Protein AF-A0A3D5DX58-F1 (afdb_monomer_lite)

pLDDT: mean 75.26, std 17.98, range [29.16, 92.38]

Secondary structure (DSSP, 8-state):
----------------------------------------------PPPP-THHHHHHHHHHHHHHHHHHHHHHHHHHHHHHH-EEE-TTSSEEEHHHHHHHHHHHHHHHHHHHHTT--TTPPPPTTGGGHHHHHHHHHHHHHHHHHHHHTT--TT-TT-HHHHHHHHHHHHHHHHHHHHHHHHHHHHHTTB-TTS-B-GGGS-HHHHHHHHHHHHHHHHHHHHHHHHHHHHHHHHHGGG-TTHHHHHHHHHHHHHHHHHHHHHHHHHHSS-HHHHHHHHHHHHHHHHHHHHHHHHHHHHHHHT-

Sequence (305 aa):
MSIEENGSQPGQARNLPTKSATATPWTATPGTAQTAGPQLAERDAVAPAPAHTGQQDLAEEARRGRWQWQHQAKIVAAEYWLKIRVPHPDGGEATVAQILQHEAEQRDQIDDETGKGSRKHHRLARWMRRIPKFVLFFDFCLLLYFFGGVTDVDWASPLSANLAFATALDAMVTVLSYGFLAFTGHRMRSHKNHAGTVHLDELDGLTKAAFGTALAVIGVLAALMFIRMHTEVVYALGPRAGVTALVIPLAVAVVSAVANYLVVAIHALDGSDQVARLDKLSRAARRPAGKAHRLREQAAQQANR

Radius of gyration: 37.76 Å; chains: 1; bounding box: 67×73×124 Å

Foldseek 3Di:
DDDDDDDDDDDDDDDDDDDDDDDDDDDDDDDDDDDDDDDDDDDDDDDPDPDPVVVVVVVVVVVVVVLVVLLVVLLVVLVVLQQDWFAAPVGDTDGLVVLVVVLVVLVVVVVVLVVVVFCLFPADDPVLVCLLVVLLVVLLVLQLVLQCVVLVPDPVDPPDPSSVVSNVVSVVLSCVLLVLLLVLLQLQSQQADSNLDRDLVPDDPVSVVSVVVNLVSLLVSLVSQLVVQLVVLCVVVPPPCPCVSRVVSNVRSVVSSVSSVSSSVNSNRGGHPSSVSSVVSCVRSVPSNVSSVVSNVVSVVSVVD

Structure (mmCIF, N/CA/C/O backbone):
data_AF-A0A3D5DX58-F1
#
_entry.id   AF-A0A3D5DX58-F1
#
loop_
_atom_site.group_PDB
_atom_site.id
_atom_site.type_symbol
_atom_site.label_atom_id
_atom_site.label_alt_id
_atom_site.label_comp_id
_atom_site.label_asym_id
_atom_site.label_entity_id
_atom_site.label_seq_id
_atom_site.pdbx_PDB_ins_code
_atom_site.Cartn_x
_atom_site.Cartn_y
_atom_site.Cartn_z
_atom_site.occupancy
_atom_site.B_iso_or_equiv
_atom_site.auth_seq_id
_atom_site.auth_comp_id
_atom_site.auth_asym_id
_atom_site.auth_atom_id
_atom_site.pdbx_PDB_model_num
ATOM 1 N N . MET A 1 1 ? -34.821 -42.391 -16.841 1.00 42.19 1 MET A N 1
ATOM 2 C CA . MET A 1 1 ? -33.855 -43.458 -16.523 1.00 42.19 1 MET A CA 1
ATOM 3 C C . MET A 1 1 ? -33.431 -43.212 -15.088 1.00 42.19 1 MET A C 1
ATOM 5 O O . MET A 1 1 ? -32.644 -42.312 -14.835 1.00 42.19 1 MET A O 1
ATOM 9 N N . SER A 1 2 ? -34.115 -43.890 -14.173 1.00 38.34 2 SER A N 1
ATOM 10 C CA . SER A 1 2 ? -33.909 -43.849 -12.724 1.00 38.34 2 SER A CA 1
ATOM 11 C C . SER A 1 2 ? -33.192 -45.131 -12.326 1.00 38.34 2 SER A C 1
ATOM 13 O O . SER A 1 2 ? -33.659 -46.172 -12.774 1.00 38.34 2 SER A O 1
ATOM 15 N N . ILE A 1 3 ? -32.126 -45.029 -11.527 1.00 38.50 3 ILE A N 1
ATOM 16 C CA . ILE A 1 3 ? -31.570 -46.022 -10.577 1.00 38.50 3 ILE A CA 1
ATOM 17 C C . ILE A 1 3 ? -30.787 -45.159 -9.556 1.00 38.50 3 ILE A C 1
ATOM 19 O O . ILE A 1 3 ? -29.892 -44.423 -9.969 1.00 38.50 3 ILE A O 1
ATOM 23 N N . GLU A 1 4 ? -31.363 -44.876 -8.378 1.00 32.28 4 GLU A N 1
ATOM 24 C CA . GLU A 1 4 ? -31.105 -45.515 -7.056 1.00 32.28 4 GLU A CA 1
ATOM 25 C C . GLU A 1 4 ? -29.661 -45.305 -6.555 1.00 32.28 4 GLU A C 1
ATOM 27 O O . GLU A 1 4 ? -28.706 -45.732 -7.194 1.00 32.28 4 GLU A O 1
ATOM 32 N N . GLU A 1 5 ? -29.403 -44.467 -5.543 1.00 37.75 5 GLU A N 1
ATOM 33 C CA . GLU A 1 5 ? -29.623 -44.657 -4.087 1.00 37.75 5 GLU A CA 1
ATOM 34 C C . GLU A 1 5 ? -29.006 -45.933 -3.490 1.00 37.75 5 GLU A C 1
ATOM 36 O O . GLU A 1 5 ? -29.568 -47.015 -3.589 1.00 37.75 5 GLU A O 1
ATOM 41 N N . ASN A 1 6 ? -27.875 -45.761 -2.795 1.00 33.56 6 ASN A N 1
ATOM 42 C CA . ASN A 1 6 ? -27.509 -46.396 -1.518 1.00 33.56 6 ASN A CA 1
ATOM 43 C C . ASN A 1 6 ? -26.146 -45.800 -1.112 1.00 33.56 6 ASN A C 1
ATOM 45 O O . ASN A 1 6 ? -25.242 -45.745 -1.937 1.00 33.56 6 ASN A O 1
ATOM 49 N N . GLY A 1 7 ? -25.848 -45.308 0.082 1.00 30.55 7 GLY A N 1
ATOM 50 C CA . GLY A 1 7 ? -26.499 -45.344 1.379 1.00 30.55 7 GLY A CA 1
ATOM 51 C C . GLY A 1 7 ? -25.384 -45.125 2.413 1.00 30.55 7 GLY A C 1
ATOM 52 O O . GLY A 1 7 ? -24.342 -45.760 2.310 1.00 30.55 7 GLY A O 1
ATOM 53 N N . SER A 1 8 ? -25.599 -44.167 3.323 1.00 32.59 8 SER A N 1
ATOM 54 C CA . SER A 1 8 ? -25.379 -44.244 4.785 1.00 32.59 8 SER A CA 1
ATOM 55 C C . SER A 1 8 ? -24.020 -44.791 5.309 1.00 32.59 8 SER A C 1
ATOM 57 O O . SER A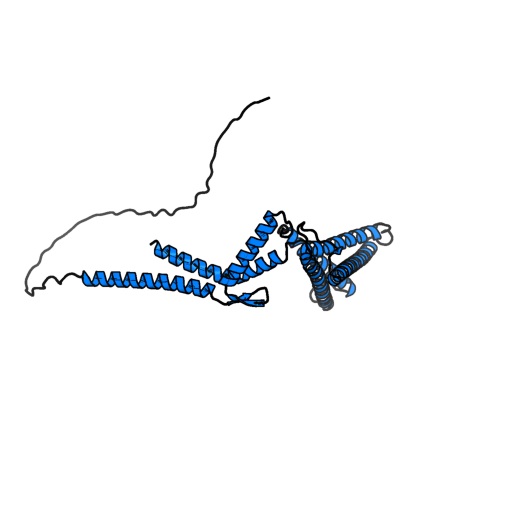 1 8 ? -23.573 -45.854 4.924 1.00 32.59 8 SER A O 1
ATOM 59 N N . GLN A 1 9 ? -23.311 -44.232 6.299 1.00 36.84 9 GLN A N 1
ATOM 60 C CA . GLN A 1 9 ? -23.623 -43.298 7.391 1.00 36.84 9 GLN A CA 1
ATOM 61 C C . GLN A 1 9 ? -22.296 -43.014 8.185 1.00 36.84 9 GLN A C 1
ATOM 63 O O . GLN A 1 9 ? -21.229 -43.267 7.631 1.00 36.84 9 GLN A O 1
ATOM 68 N N . PRO A 1 10 ? -22.262 -42.438 9.413 1.00 43.97 10 PRO A N 1
ATOM 69 C CA . PRO A 1 10 ? -21.474 -41.239 9.707 1.00 43.97 10 PRO A CA 1
ATOM 70 C C . PRO A 1 10 ? -20.365 -41.440 10.766 1.00 43.97 10 PRO A C 1
ATOM 72 O O . PRO A 1 10 ? -20.257 -42.475 11.414 1.00 43.97 10 PRO A O 1
ATOM 75 N N . GLY A 1 11 ? -19.622 -40.368 11.052 1.00 29.16 11 GLY A N 1
ATOM 76 C CA . GLY A 1 11 ? -19.093 -40.139 12.399 1.00 29.16 11 GLY A CA 1
ATOM 77 C C . GLY A 1 11 ? -17.575 -40.066 12.516 1.00 29.16 11 GLY A C 1
ATOM 78 O O . GLY A 1 11 ? -16.881 -41.071 12.473 1.00 29.16 11 GLY A O 1
ATOM 79 N N . GLN A 1 12 ? -17.074 -38.869 12.824 1.00 32.78 12 GLN A N 1
ATOM 80 C CA . GLN A 1 12 ? -16.009 -38.739 13.818 1.00 32.78 12 GLN A CA 1
ATOM 81 C C . GLN A 1 12 ? -16.038 -37.339 14.435 1.00 32.78 12 GLN A C 1
ATOM 83 O O . GLN A 1 12 ? -15.483 -36.369 13.920 1.00 32.78 12 GLN A O 1
ATOM 88 N N . ALA A 1 13 ? -16.746 -37.251 15.560 1.00 35.72 13 ALA A N 1
ATOM 89 C CA . ALA A 1 13 ? -16.665 -36.138 16.488 1.00 35.72 13 ALA A CA 1
ATOM 90 C C . ALA A 1 13 ? -15.307 -36.178 17.205 1.00 35.72 13 ALA A C 1
ATOM 92 O O . ALA A 1 13 ? -14.875 -37.210 17.720 1.00 35.72 13 ALA A O 1
ATOM 93 N N . ARG A 1 14 ? -14.625 -35.033 17.223 1.00 34.75 14 ARG A N 1
ATOM 94 C CA . ARG A 1 14 ? -13.326 -34.828 17.867 1.00 34.75 14 ARG A CA 1
ATOM 95 C C . ARG A 1 14 ? -13.568 -34.562 19.358 1.00 34.75 14 ARG A C 1
ATOM 97 O O . ARG A 1 14 ? -13.934 -33.452 19.732 1.00 34.75 14 ARG A O 1
ATOM 104 N N . ASN A 1 15 ? -13.413 -35.591 20.189 1.00 37.03 15 ASN A N 1
ATOM 105 C CA . ASN A 1 15 ? -13.588 -35.499 21.640 1.00 37.03 15 ASN A CA 1
ATOM 106 C C . ASN A 1 15 ? -12.367 -34.866 22.334 1.00 37.03 15 ASN A C 1
ATOM 108 O O . ASN A 1 15 ? -11.217 -35.188 22.038 1.00 37.03 15 ASN A O 1
ATOM 112 N N . LEU A 1 16 ? -12.664 -33.955 23.263 1.00 37.62 16 LEU A N 1
ATOM 113 C CA . LEU A 1 16 ? -11.762 -33.305 24.220 1.00 37.62 16 LEU A CA 1
ATOM 114 C C . LEU A 1 16 ? -11.288 -34.301 25.300 1.00 37.62 16 LEU A C 1
ATOM 116 O O . LEU A 1 16 ? -12.051 -35.201 25.651 1.00 37.62 16 LEU A O 1
ATOM 120 N N . PRO A 1 17 ? -10.100 -34.127 25.909 1.00 40.19 17 PRO A N 1
ATOM 121 C CA . PRO A 1 17 ? -9.700 -34.935 27.056 1.00 40.19 17 PRO A CA 1
ATOM 122 C C . PRO A 1 17 ? -10.308 -34.407 28.368 1.00 40.19 17 PRO A C 1
ATOM 124 O O . PRO A 1 17 ? -9.980 -33.318 28.845 1.00 40.19 17 PRO A O 1
ATOM 127 N N . THR A 1 18 ? -11.178 -35.217 28.970 1.00 33.75 18 THR A N 1
ATOM 128 C CA . THR A 1 18 ? -11.640 -35.120 30.362 1.00 33.75 18 THR A CA 1
ATOM 129 C C . THR A 1 18 ? -10.611 -35.698 31.335 1.00 33.75 18 THR A C 1
ATOM 131 O O . THR A 1 18 ? -9.992 -36.726 31.075 1.00 33.75 18 THR A O 1
ATOM 134 N N . LYS A 1 19 ? -10.461 -35.025 32.482 1.00 36.59 19 LYS A N 1
ATOM 135 C CA . LYS A 1 19 ? -9.723 -35.478 33.670 1.00 36.59 19 LYS A CA 1
ATOM 136 C C . LYS A 1 19 ? -10.326 -36.768 34.237 1.00 36.59 19 LYS A C 1
ATOM 138 O O . LYS A 1 19 ? -11.536 -36.818 34.437 1.00 36.59 19 LYS A O 1
ATOM 143 N N . SER A 1 20 ? -9.467 -37.699 34.648 1.00 34.81 20 SER A N 1
ATOM 144 C CA . SER A 1 20 ? -9.824 -38.809 35.539 1.00 34.81 20 SER A CA 1
ATOM 145 C C . SER A 1 20 ? -8.876 -38.816 36.733 1.00 34.81 20 SER A C 1
ATOM 147 O O . SER A 1 20 ? -7.658 -38.856 36.569 1.00 34.81 20 SER A O 1
ATOM 149 N N . ALA A 1 21 ? -9.457 -38.726 37.926 1.00 34.09 21 ALA A N 1
ATOM 150 C CA . ALA A 1 21 ? -8.795 -38.936 39.202 1.00 34.09 21 ALA A CA 1
ATOM 151 C C . ALA A 1 21 ? -8.577 -40.438 39.435 1.00 34.09 21 ALA A C 1
ATOM 153 O O . ALA A 1 21 ? -9.466 -41.237 39.145 1.00 34.09 21 ALA A O 1
ATOM 154 N N . THR A 1 22 ? -7.435 -40.798 40.018 1.00 35.47 22 THR A N 1
ATOM 155 C CA . THR A 1 22 ? -7.162 -42.154 40.505 1.00 35.47 22 THR A CA 1
ATOM 156 C C . THR A 1 22 ? -6.969 -42.081 42.013 1.00 35.47 22 THR A C 1
ATOM 158 O O . THR A 1 22 ? -6.025 -41.462 42.497 1.00 35.47 22 THR A O 1
ATOM 161 N N . ALA A 1 23 ? -7.891 -42.696 42.746 1.00 34.97 23 ALA A N 1
ATOM 162 C CA . ALA A 1 23 ? -7.782 -43.002 44.165 1.00 34.97 23 ALA A CA 1
ATOM 163 C C . ALA A 1 23 ? -7.749 -44.523 44.327 1.00 34.97 23 ALA A C 1
ATOM 165 O O . ALA A 1 23 ? -8.458 -45.201 43.584 1.00 34.97 23 ALA A O 1
ATOM 166 N N . THR A 1 24 ? -6.953 -45.011 45.288 1.00 37.22 24 THR A N 1
ATOM 167 C CA . THR A 1 24 ? -7.051 -46.257 46.102 1.00 37.22 24 THR A CA 1
ATOM 168 C C . THR A 1 24 ? -5.641 -46.758 46.483 1.00 37.22 24 THR A C 1
ATOM 170 O O . THR A 1 24 ? -4.683 -46.378 45.813 1.00 37.22 24 THR A O 1
ATOM 173 N N . PRO A 1 25 ? -5.465 -47.673 47.462 1.00 45.78 25 PRO A N 1
ATOM 174 C CA . PRO A 1 25 ? -6.250 -47.951 48.670 1.00 45.78 25 PRO A CA 1
ATOM 175 C C . PRO A 1 25 ? -5.376 -48.159 49.935 1.00 45.78 25 PRO A C 1
ATOM 177 O O . PRO A 1 25 ? -4.150 -48.116 49.919 1.00 45.78 25 PRO A O 1
ATOM 180 N N . TRP A 1 26 ? -6.081 -48.403 51.037 1.00 34.66 26 TRP A N 1
ATOM 181 C CA . TRP A 1 26 ? -5.627 -48.775 52.373 1.00 34.66 26 TRP A CA 1
ATOM 182 C C . TRP A 1 26 ? -4.990 -50.173 52.453 1.00 34.66 26 TRP A C 1
ATOM 184 O O . TRP A 1 26 ? -5.453 -51.101 51.794 1.00 34.66 26 TRP A O 1
ATOM 194 N N . THR A 1 27 ? -4.055 -50.349 53.392 1.00 36.94 27 THR A N 1
ATOM 195 C CA . THR A 1 27 ? -3.682 -51.652 53.973 1.00 36.94 27 THR A CA 1
ATOM 196 C C . THR A 1 27 ? -3.509 -51.526 55.486 1.00 36.94 27 THR A C 1
ATOM 198 O O . THR A 1 27 ? -2.852 -50.609 55.974 1.00 36.94 27 THR A O 1
ATOM 201 N N . ALA A 1 28 ? -4.130 -52.457 56.207 1.00 36.47 28 ALA A N 1
ATOM 202 C CA . ALA A 1 28 ? -4.155 -52.598 57.659 1.00 36.47 28 ALA A CA 1
ATOM 203 C C . ALA A 1 28 ? -3.114 -53.615 58.151 1.00 36.47 28 ALA A C 1
ATOM 205 O O . ALA A 1 28 ? -2.824 -54.559 57.418 1.00 36.47 28 ALA A O 1
ATOM 206 N N . THR A 1 29 ? -2.658 -53.518 59.409 1.00 35.75 29 THR A N 1
ATOM 207 C CA . THR A 1 29 ? -2.454 -54.687 60.308 1.00 35.75 29 THR A CA 1
ATOM 208 C C . THR A 1 29 ? -2.256 -54.261 61.788 1.00 35.75 29 THR A C 1
ATOM 210 O O . THR A 1 29 ? -1.835 -53.127 62.016 1.00 35.75 29 THR A O 1
ATOM 213 N N . PRO A 1 30 ? -2.591 -55.115 62.790 1.00 43.97 30 PRO A N 1
ATOM 214 C CA . PRO A 1 30 ? -2.817 -54.747 64.199 1.00 43.97 30 PRO A CA 1
ATOM 215 C C . PRO A 1 30 ? -1.852 -55.399 65.231 1.00 43.97 30 PRO A C 1
ATOM 217 O O . PRO A 1 30 ? -1.075 -56.285 64.889 1.00 43.97 30 PRO A O 1
ATOM 220 N N . GLY A 1 31 ? -2.019 -55.035 66.517 1.00 29.48 31 GLY A N 1
ATOM 221 C CA . GLY A 1 31 ? -1.467 -55.705 67.721 1.00 29.48 31 GLY A CA 1
ATOM 222 C C . GLY A 1 31 ? -0.248 -54.980 68.316 1.00 29.48 31 GLY A C 1
ATOM 223 O O . GLY A 1 31 ? 0.596 -54.524 67.565 1.00 29.48 31 GLY A O 1
ATOM 224 N N . THR A 1 32 ? -0.051 -54.777 69.623 1.00 34.12 32 THR A N 1
ATOM 225 C CA . THR A 1 32 ? -0.548 -55.421 70.854 1.00 34.12 32 THR A CA 1
ATOM 226 C C . THR A 1 32 ? -0.144 -54.580 72.084 1.00 34.12 32 THR A C 1
ATOM 228 O O . THR A 1 32 ? 0.783 -53.781 71.995 1.00 34.12 32 THR A O 1
ATOM 231 N N . ALA A 1 33 ? -0.758 -54.910 73.230 1.00 33.44 33 ALA A N 1
ATOM 232 C CA . ALA A 1 33 ? -0.291 -54.744 74.618 1.00 33.44 33 ALA A CA 1
ATOM 233 C C . ALA A 1 33 ? -0.848 -53.560 75.438 1.00 33.44 33 ALA A C 1
ATOM 235 O O . ALA A 1 33 ? -0.385 -52.425 75.384 1.00 33.44 33 ALA A O 1
ATOM 236 N N . GLN A 1 34 ? -1.827 -53.917 76.276 1.00 42.06 34 GLN A N 1
ATOM 237 C CA . GLN A 1 34 ? -2.156 -53.270 77.544 1.00 42.06 34 GLN A CA 1
ATOM 238 C C . GLN A 1 34 ? -1.053 -53.531 78.578 1.00 42.06 34 GLN A C 1
ATOM 240 O O . GLN A 1 34 ? -0.627 -54.676 78.729 1.00 42.06 34 GLN A O 1
ATOM 245 N N . THR A 1 35 ? -0.751 -52.526 79.401 1.00 33.38 35 THR A N 1
ATOM 246 C CA . THR A 1 35 ? -0.370 -52.749 80.802 1.00 33.38 35 THR A CA 1
ATOM 247 C C . THR A 1 35 ? -0.888 -51.600 81.660 1.00 33.38 35 THR A C 1
ATOM 249 O O . THR A 1 35 ? -0.725 -50.429 81.330 1.00 33.38 35 THR A O 1
ATOM 252 N N . ALA A 1 36 ? -1.573 -51.969 82.737 1.00 37.31 36 ALA A N 1
ATOM 253 C CA . ALA A 1 36 ? -2.234 -51.090 83.689 1.00 37.31 36 ALA A CA 1
ATOM 254 C C . ALA A 1 36 ? -1.269 -50.527 84.749 1.00 37.31 36 ALA A C 1
ATOM 256 O O . ALA A 1 36 ? -0.290 -51.177 85.112 1.00 37.31 36 ALA A O 1
ATOM 257 N N . GLY A 1 37 ? -1.621 -49.371 85.318 1.00 33.03 37 GLY A N 1
ATOM 258 C CA . GLY A 1 37 ? -1.093 -48.856 86.585 1.00 33.03 37 GLY A CA 1
ATOM 259 C C . GLY A 1 37 ? -1.895 -47.628 87.062 1.00 33.03 37 GLY A C 1
ATOM 260 O O . GLY A 1 37 ? -2.382 -46.897 86.203 1.00 33.03 37 GLY A O 1
ATOM 261 N N . PRO A 1 38 ? -2.122 -47.419 88.378 1.00 52.06 38 PRO A N 1
ATOM 262 C CA . PRO A 1 38 ? -3.379 -46.845 88.873 1.00 52.06 38 PRO A CA 1
ATOM 263 C C . PRO A 1 38 ? -3.257 -45.491 89.614 1.00 52.06 38 PRO A C 1
ATOM 265 O O . PRO A 1 38 ? -2.165 -45.055 89.954 1.00 52.06 38 PRO A O 1
ATOM 268 N N . GLN A 1 39 ? -4.438 -44.949 89.962 1.00 38.06 39 GLN A N 1
ATOM 269 C CA . GLN A 1 39 ? -4.781 -44.035 91.076 1.00 38.06 39 GLN A CA 1
ATOM 270 C C . GLN A 1 39 ? -4.903 -42.504 90.864 1.00 38.06 39 GLN A C 1
ATOM 272 O O . GLN A 1 39 ? -3.936 -41.796 90.627 1.00 38.06 39 GLN A O 1
ATOM 277 N N . LEU A 1 40 ? -6.147 -42.055 91.131 1.00 37.12 40 LEU A N 1
ATOM 278 C CA . LEU A 1 40 ? -6.594 -40.941 91.997 1.00 37.12 40 LEU A CA 1
ATOM 279 C C . LEU A 1 40 ? -6.147 -39.500 91.684 1.00 37.12 40 LEU A C 1
ATOM 281 O O . LEU A 1 40 ? -5.023 -39.121 91.981 1.00 37.12 40 LEU A O 1
ATOM 285 N N . ALA A 1 41 ? -7.102 -38.655 91.270 1.00 36.19 41 ALA A N 1
ATOM 286 C CA . ALA A 1 41 ? -7.695 -37.599 92.116 1.00 36.19 41 ALA A CA 1
ATOM 287 C C . ALA A 1 41 ? -8.504 -36.584 91.273 1.00 36.19 41 ALA A C 1
ATOM 289 O O . ALA A 1 41 ? -7.972 -35.915 90.397 1.00 36.19 41 ALA A O 1
ATOM 290 N N . GLU A 1 42 ? -9.808 -36.518 91.548 1.00 40.66 42 GLU A N 1
ATOM 291 C CA . GLU A 1 42 ? -10.580 -35.295 91.826 1.00 40.66 42 GLU A CA 1
ATOM 292 C C . GLU A 1 42 ? -10.203 -33.981 91.104 1.00 40.66 42 GLU A C 1
ATOM 294 O O . GLU A 1 42 ? -9.235 -33.326 91.481 1.00 40.66 42 GLU A O 1
ATOM 299 N N . ARG A 1 43 ? -11.054 -33.521 90.167 1.00 35.38 43 ARG A N 1
ATOM 300 C CA . ARG A 1 43 ? -11.734 -32.209 90.257 1.00 35.38 43 ARG A CA 1
ATOM 301 C C . ARG A 1 43 ? -12.633 -31.879 89.058 1.00 35.38 43 ARG A C 1
ATOM 303 O O . ARG A 1 43 ? -12.250 -32.013 87.904 1.00 35.38 43 ARG A O 1
ATOM 310 N N . ASP A 1 44 ? -13.789 -31.349 89.438 1.00 36.19 44 ASP A N 1
ATOM 311 C CA . ASP A 1 44 ? -14.577 -30.301 88.793 1.00 36.19 44 ASP A CA 1
ATOM 312 C C . ASP A 1 44 ? -15.422 -30.617 87.550 1.00 36.19 44 ASP A C 1
ATOM 314 O O . ASP A 1 44 ? -14.972 -30.873 86.436 1.00 36.19 44 ASP A O 1
ATOM 318 N N . ALA A 1 45 ? -16.728 -30.494 87.792 1.00 50.97 45 ALA A N 1
ATOM 319 C CA . ALA A 1 45 ? -17.785 -30.376 86.813 1.00 50.97 45 ALA A CA 1
ATOM 320 C C . ALA A 1 45 ? -17.495 -29.246 85.811 1.00 50.97 45 ALA A C 1
ATOM 322 O O . ALA A 1 45 ? -17.417 -28.076 86.183 1.00 50.97 45 ALA A O 1
ATOM 323 N N . VAL A 1 46 ? -17.442 -29.589 84.525 1.00 42.44 46 VAL A N 1
ATOM 324 C CA . VAL A 1 46 ? -17.611 -28.627 83.433 1.00 42.44 46 VAL A CA 1
ATOM 325 C C . VAL A 1 46 ? -18.921 -28.968 82.738 1.00 42.44 46 VAL A C 1
ATOM 327 O O . VAL A 1 46 ? -19.070 -30.025 82.127 1.00 42.44 46 VAL A O 1
ATOM 330 N N . ALA A 1 47 ? -19.899 -28.079 82.898 1.00 45.22 47 ALA A N 1
ATOM 331 C CA . ALA A 1 47 ? -21.168 -28.124 82.188 1.00 45.22 47 ALA A CA 1
ATOM 332 C C . ALA A 1 47 ? -20.934 -28.194 80.663 1.00 45.22 47 ALA A C 1
ATOM 334 O O . ALA A 1 47 ? -19.990 -27.568 80.171 1.00 45.22 47 ALA A O 1
ATOM 335 N N . PRO A 1 48 ? -21.779 -28.901 79.887 1.00 48.75 48 PRO A N 1
ATOM 336 C CA . PRO A 1 48 ? -21.699 -28.848 78.434 1.00 48.75 48 PRO A CA 1
ATOM 337 C C . PRO A 1 48 ? -21.928 -27.401 77.987 1.00 48.75 48 PRO A C 1
ATOM 339 O O . PRO A 1 48 ? -22.983 -26.819 78.243 1.00 48.75 48 PRO A O 1
ATOM 342 N N . ALA A 1 49 ? -20.910 -26.804 77.365 1.00 47.22 49 ALA A N 1
ATOM 343 C CA . ALA A 1 49 ? -21.002 -25.463 76.808 1.00 47.22 49 ALA A CA 1
ATOM 344 C C . ALA A 1 49 ? -22.189 -25.393 75.824 1.00 47.22 49 ALA A C 1
ATOM 346 O O . ALA A 1 49 ? -22.368 -26.314 75.019 1.00 47.22 49 ALA A O 1
ATOM 347 N N . PRO A 1 50 ? -23.018 -24.335 75.877 1.00 49.50 50 PRO A N 1
ATOM 348 C CA . PRO A 1 50 ? -24.150 -24.197 74.976 1.00 49.50 50 PRO A CA 1
ATOM 349 C C . PRO A 1 50 ? -23.664 -24.075 73.525 1.00 49.50 50 PRO A C 1
ATOM 351 O O . PRO A 1 50 ? -22.601 -23.528 73.237 1.00 49.50 50 PRO A O 1
ATOM 354 N N . ALA A 1 51 ? -24.461 -24.642 72.624 1.00 51.06 51 ALA A N 1
ATOM 355 C CA . ALA A 1 51 ? -24.160 -24.902 71.225 1.00 51.06 51 ALA A CA 1
ATOM 356 C C . ALA A 1 51 ? -23.497 -23.737 70.456 1.00 51.06 51 ALA A C 1
ATOM 358 O O . ALA A 1 51 ? -23.978 -22.606 70.440 1.00 51.06 51 ALA A O 1
ATOM 359 N N . HIS A 1 52 ? -22.450 -24.071 69.695 1.00 54.59 52 HIS A N 1
ATOM 360 C CA . HIS A 1 52 ? -21.757 -23.220 68.715 1.00 54.59 52 HIS A CA 1
ATOM 361 C C . HIS A 1 52 ? -22.609 -22.805 67.490 1.00 54.59 52 HIS A C 1
ATOM 363 O O . HIS A 1 52 ? -22.066 -22.296 66.507 1.00 54.59 52 HIS A O 1
ATOM 369 N N . THR A 1 53 ? -23.928 -23.000 67.515 1.00 57.31 53 THR A N 1
ATOM 370 C CA . THR A 1 53 ? -24.841 -22.745 66.389 1.00 57.31 53 THR A CA 1
ATOM 371 C C . THR A 1 53 ? -24.908 -21.267 66.005 1.00 57.31 53 THR A C 1
ATOM 373 O O . THR A 1 53 ? -24.802 -20.949 64.826 1.00 57.31 53 THR A O 1
ATOM 376 N N . GLY A 1 54 ? -24.961 -20.344 66.973 1.00 58.09 54 GLY A N 1
ATOM 377 C CA . GLY A 1 54 ? -24.998 -18.901 66.679 1.00 58.09 54 GLY A CA 1
ATOM 378 C C . GLY A 1 54 ? -23.717 -18.361 66.025 1.00 58.09 54 GLY A C 1
ATOM 379 O O . GLY A 1 54 ? -23.762 -17.428 65.231 1.00 58.09 54 GLY A O 1
ATOM 380 N N . GLN A 1 55 ? -22.561 -18.972 66.303 1.00 59.41 55 GLN A N 1
ATOM 381 C CA . GLN A 1 55 ? -21.280 -18.545 65.729 1.00 59.41 55 GLN A CA 1
ATOM 382 C C . GLN A 1 55 ? -21.043 -19.115 64.324 1.00 59.41 55 GLN A C 1
ATOM 384 O O . GLN A 1 55 ? -20.361 -18.491 63.509 1.00 59.41 55 GLN A O 1
ATOM 389 N N . GLN A 1 56 ? -21.623 -20.281 64.024 1.00 63.75 56 GLN A N 1
ATOM 390 C CA . GLN A 1 56 ? -21.636 -20.849 62.676 1.00 63.75 56 GLN A CA 1
ATOM 391 C C . GLN A 1 56 ? -22.552 -20.051 61.740 1.00 63.75 56 GLN A C 1
ATOM 393 O O . GLN A 1 56 ? -22.134 -19.748 60.623 1.00 63.75 56 GLN A O 1
ATOM 398 N N . ASP A 1 57 ? -23.719 -19.617 62.222 1.00 73.56 57 ASP A N 1
ATOM 399 C CA . ASP A 1 57 ? -24.677 -18.823 61.440 1.00 73.56 57 ASP A CA 1
ATOM 400 C C . ASP A 1 57 ? -24.092 -17.448 61.052 1.00 73.56 57 ASP A C 1
ATOM 402 O O . ASP A 1 57 ? -24.048 -17.077 59.878 1.00 73.56 57 ASP A O 1
ATOM 406 N N . LEU A 1 58 ? -23.451 -16.758 62.006 1.00 76.38 58 LEU A N 1
ATOM 407 C CA . LEU A 1 58 ? -22.723 -15.504 61.751 1.00 76.38 58 LEU A CA 1
ATOM 408 C C . LEU A 1 58 ? -21.553 -15.680 60.765 1.00 76.38 58 LEU A C 1
ATOM 410 O O . LEU A 1 58 ? -21.261 -14.797 59.952 1.00 76.38 58 LEU A O 1
ATOM 414 N N . ALA A 1 59 ? -20.861 -16.822 60.805 1.00 78.06 59 ALA A N 1
ATOM 415 C CA . ALA A 1 59 ? -19.771 -17.118 59.877 1.00 78.06 59 ALA A CA 1
ATOM 416 C C . ALA A 1 59 ? -20.274 -17.415 58.452 1.00 78.06 59 ALA A C 1
ATOM 418 O O . ALA A 1 59 ? -19.562 -17.156 57.474 1.00 78.06 59 ALA A O 1
ATOM 419 N N . GLU A 1 60 ? -21.474 -17.973 58.309 1.00 78.88 60 GLU A N 1
ATOM 420 C CA . GLU A 1 60 ? -22.141 -18.183 57.022 1.00 78.88 60 GLU A CA 1
ATOM 421 C C . GLU A 1 60 ? -22.710 -16.883 56.456 1.00 78.88 60 GLU A C 1
ATOM 423 O O . GLU A 1 60 ? -22.517 -16.594 55.273 1.00 78.88 60 GLU A O 1
ATOM 428 N N . GLU A 1 61 ? -23.318 -16.042 57.288 1.00 81.81 61 GLU A N 1
ATOM 429 C CA . GLU A 1 61 ? -23.739 -14.688 56.918 1.00 81.81 61 GLU A CA 1
ATOM 430 C C . GLU A 1 61 ? -22.556 -13.827 56.462 1.00 81.81 61 GLU A C 1
ATOM 432 O O . GLU A 1 61 ? -22.599 -13.232 55.383 1.00 81.81 61 GLU A O 1
ATOM 437 N N . ALA A 1 62 ? -21.439 -13.841 57.197 1.00 82.06 62 ALA A N 1
ATOM 438 C CA . ALA A 1 62 ? -20.229 -13.124 56.802 1.00 82.06 62 ALA A CA 1
ATOM 439 C C . ALA A 1 62 ? -19.637 -13.645 55.478 1.00 82.06 62 ALA A C 1
ATOM 441 O O . ALA A 1 62 ? -19.083 -12.874 54.688 1.00 82.06 62 ALA A O 1
ATOM 442 N N . ARG A 1 63 ? -19.745 -14.954 55.203 1.00 80.75 63 ARG A N 1
ATOM 443 C CA . ARG A 1 63 ? -19.328 -15.548 53.920 1.00 80.75 63 ARG A CA 1
ATOM 444 C C . ARG A 1 63 ? -20.239 -15.113 52.772 1.00 80.75 63 ARG A C 1
ATOM 446 O O . ARG A 1 63 ? -19.717 -14.703 51.735 1.00 80.75 63 ARG A O 1
ATOM 453 N N . ARG A 1 64 ? -21.561 -15.134 52.974 1.00 81.88 64 ARG A N 1
ATOM 454 C CA . ARG A 1 64 ? -22.558 -14.651 52.002 1.00 81.88 64 ARG A CA 1
ATOM 455 C C . ARG A 1 64 ? -22.361 -13.169 51.686 1.00 81.88 64 ARG A C 1
ATOM 457 O O . ARG A 1 64 ? -22.296 -12.804 50.514 1.00 81.88 64 ARG A O 1
ATOM 464 N N . GLY A 1 65 ? -22.146 -12.340 52.708 1.00 84.19 65 GLY A N 1
ATOM 465 C CA . GLY A 1 65 ? -21.857 -10.914 52.544 1.00 84.19 65 GLY A CA 1
ATOM 466 C C . GLY A 1 65 ? -20.586 -10.662 51.728 1.00 84.19 65 GLY A C 1
ATOM 467 O O . GLY A 1 65 ? -20.610 -9.896 50.767 1.00 84.19 65 GLY A O 1
ATOM 468 N N . ARG A 1 66 ? -19.483 -11.366 52.031 1.00 83.88 66 ARG A N 1
ATOM 469 C CA . ARG A 1 66 ? -18.238 -11.266 51.242 1.00 83.88 66 ARG A CA 1
ATOM 470 C C . ARG A 1 66 ? -18.430 -11.688 49.787 1.00 83.88 66 ARG A C 1
ATOM 472 O O . ARG A 1 66 ? -17.874 -11.049 48.896 1.00 83.88 66 ARG A O 1
ATOM 479 N N . TRP A 1 67 ? -19.202 -12.744 49.542 1.00 80.94 67 TRP A N 1
ATOM 480 C CA . TRP A 1 67 ? -19.481 -13.228 48.191 1.00 80.94 67 TRP A CA 1
ATOM 481 C C . TRP A 1 67 ? -20.277 -12.203 47.375 1.00 80.94 67 TRP A C 1
ATOM 483 O O . TRP A 1 67 ? -19.873 -11.859 46.264 1.00 80.94 67 TRP A O 1
ATOM 493 N N . GLN A 1 68 ? -21.342 -11.639 47.954 1.00 85.44 68 GLN A N 1
ATOM 494 C CA . GLN A 1 68 ? -22.148 -10.603 47.302 1.00 85.44 68 GLN A CA 1
ATOM 495 C C . GLN A 1 68 ? -21.304 -9.367 46.985 1.00 85.44 68 GLN A C 1
ATOM 497 O O . GLN A 1 68 ? -21.382 -8.824 45.883 1.00 85.44 68 GLN A O 1
ATOM 502 N N . TRP A 1 69 ? -20.433 -8.970 47.915 1.00 82.88 69 TRP A N 1
ATOM 503 C CA . TRP A 1 69 ? -19.530 -7.840 47.722 1.00 82.88 69 TRP A CA 1
ATOM 504 C C . TRP A 1 69 ? -18.539 -8.083 46.575 1.00 82.88 69 TRP A C 1
ATOM 506 O O . TRP A 1 69 ? -18.337 -7.208 45.736 1.00 82.88 69 TRP A O 1
ATOM 516 N N . GLN A 1 70 ? -17.954 -9.284 46.482 1.00 85.25 70 GLN A N 1
ATOM 517 C CA . GLN A 1 70 ? -17.049 -9.646 45.384 1.00 85.25 70 GLN A CA 1
ATOM 518 C C . GLN A 1 70 ? -17.757 -9.688 44.025 1.00 85.25 70 GLN A C 1
ATOM 520 O O . GLN A 1 70 ? -17.200 -9.215 43.032 1.00 85.25 70 GLN A O 1
ATOM 525 N N . HIS A 1 71 ? -18.975 -10.230 43.976 1.00 83.06 71 HIS A N 1
ATOM 526 C CA . HIS A 1 71 ? -19.797 -10.241 42.769 1.00 83.06 71 HIS A CA 1
ATOM 527 C C . HIS A 1 71 ? -20.108 -8.809 42.307 1.00 83.06 71 HIS A C 1
ATOM 529 O O . HIS A 1 71 ? -19.840 -8.448 41.157 1.00 83.06 71 HIS A O 1
ATOM 535 N N . GLN A 1 72 ? -20.575 -7.958 43.224 1.00 86.62 72 GLN A N 1
ATOM 536 C CA . GLN A 1 72 ? -20.908 -6.570 42.923 1.00 86.62 72 GLN A CA 1
ATOM 537 C C . GLN A 1 72 ? -19.676 -5.764 42.495 1.00 86.62 72 GLN A C 1
ATOM 539 O O . GLN A 1 72 ? -19.737 -5.022 41.514 1.00 86.62 72 GLN A O 1
ATOM 544 N N . ALA A 1 73 ? -18.531 -5.962 43.153 1.00 85.31 73 ALA A N 1
ATOM 545 C CA . ALA A 1 73 ? -17.277 -5.310 42.786 1.00 85.31 73 ALA A CA 1
ATOM 546 C C . ALA A 1 73 ? -16.850 -5.640 41.345 1.00 85.31 73 ALA A C 1
ATOM 548 O O . ALA A 1 73 ? -16.372 -4.762 40.628 1.00 85.31 73 ALA A O 1
ATOM 549 N N . LYS A 1 74 ? -17.059 -6.881 40.883 1.00 84.81 74 LYS A N 1
ATOM 550 C CA . LYS A 1 74 ? -16.747 -7.285 39.502 1.00 84.81 74 LYS A CA 1
ATOM 551 C C . LYS A 1 74 ? -17.681 -6.658 38.474 1.00 84.81 74 LYS A C 1
ATOM 553 O O . LYS A 1 74 ? -17.204 -6.238 37.420 1.00 84.81 74 LYS A O 1
ATOM 558 N N . ILE A 1 75 ? -18.976 -6.561 38.775 1.00 88.62 75 ILE A N 1
ATOM 559 C CA . ILE A 1 75 ? -19.947 -5.887 37.902 1.00 88.62 75 ILE A CA 1
ATOM 560 C C . ILE A 1 75 ? -19.612 -4.398 37.787 1.00 88.62 75 ILE A C 1
ATOM 562 O O . ILE A 1 75 ? -19.481 -3.886 36.675 1.00 88.62 75 ILE A O 1
ATOM 566 N N . VAL A 1 76 ? -19.378 -3.727 38.917 1.00 88.00 76 VAL A N 1
ATOM 567 C CA . VAL A 1 76 ? -19.003 -2.305 38.954 1.00 88.00 76 VAL A CA 1
ATOM 568 C C . VAL A 1 76 ? -17.684 -2.067 38.216 1.00 88.00 76 VAL A C 1
ATOM 570 O O . VAL A 1 76 ? -17.577 -1.132 37.423 1.00 88.00 76 VAL A O 1
ATOM 573 N N . ALA A 1 77 ? -16.690 -2.941 38.399 1.00 83.19 77 ALA A N 1
ATOM 574 C CA . ALA A 1 77 ? -15.438 -2.863 37.655 1.00 83.19 77 ALA A CA 1
ATOM 575 C C . ALA A 1 77 ? -15.659 -3.041 36.143 1.00 83.19 77 ALA A C 1
ATOM 577 O O . ALA A 1 77 ? -15.070 -2.309 35.349 1.00 83.19 77 ALA A O 1
ATOM 578 N N . ALA A 1 78 ? -16.518 -3.972 35.719 1.00 83.12 78 ALA A N 1
ATOM 579 C CA . ALA A 1 78 ? -16.846 -4.155 34.307 1.00 83.12 78 ALA A CA 1
ATOM 580 C C . ALA A 1 78 ? -17.522 -2.913 33.702 1.00 83.12 78 ALA A C 1
ATOM 582 O O . ALA A 1 78 ? -17.173 -2.509 32.592 1.00 83.12 78 ALA A O 1
ATOM 583 N N . GLU A 1 79 ? -18.446 -2.280 34.428 1.00 87.94 79 GLU A N 1
ATOM 584 C CA . GLU A 1 79 ? -19.050 -1.012 34.009 1.00 87.94 79 GLU A CA 1
ATOM 585 C C . GLU A 1 79 ? -18.033 0.119 33.919 1.00 87.94 79 GLU A C 1
ATOM 587 O O . GLU A 1 79 ? -18.062 0.896 32.965 1.00 87.94 79 GLU A O 1
ATOM 592 N N . TYR A 1 80 ? -17.116 0.201 34.883 1.00 88.38 80 TYR A N 1
ATOM 593 C CA . TYR A 1 80 ? -16.034 1.175 34.847 1.00 88.38 80 TYR A CA 1
ATOM 594 C C . TYR A 1 80 ? -15.226 1.038 33.552 1.00 88.38 80 TYR A C 1
ATOM 596 O O . TYR A 1 80 ? -15.047 2.026 32.844 1.00 88.38 80 TYR A O 1
ATOM 604 N N . TRP A 1 81 ? -14.838 -0.185 33.166 1.00 84.00 81 TRP A N 1
ATOM 605 C CA . TRP A 1 81 ? -14.108 -0.429 31.913 1.00 84.00 81 TRP A CA 1
ATOM 606 C C . TRP A 1 81 ? -14.878 -0.013 30.651 1.00 84.00 81 TRP A C 1
ATOM 608 O O . TRP A 1 81 ? -14.247 0.353 29.661 1.00 84.00 81 TRP A O 1
ATOM 618 N N . LEU A 1 82 ? -16.214 -0.034 30.676 1.00 86.62 82 LEU A N 1
ATOM 619 C CA . LEU A 1 82 ? -17.053 0.447 29.570 1.00 86.62 82 LEU A CA 1
ATOM 620 C C . LEU A 1 82 ? -17.198 1.978 29.542 1.00 86.62 82 LEU A C 1
ATOM 622 O O . LEU A 1 82 ? -17.414 2.552 28.474 1.00 86.62 82 LEU A O 1
ATOM 626 N N . LYS A 1 83 ? -17.061 2.638 30.696 1.00 89.75 83 LYS A N 1
ATOM 627 C CA . LYS A 1 83 ? -17.117 4.102 30.844 1.00 89.75 83 LYS A CA 1
ATOM 628 C C . LYS A 1 83 ? -15.768 4.785 30.592 1.00 89.75 83 LYS A C 1
ATOM 630 O O . LYS A 1 83 ? -15.737 6.005 30.447 1.00 89.75 83 LYS A O 1
ATOM 635 N N . ILE A 1 84 ? -14.667 4.029 30.518 1.00 88.75 84 ILE A N 1
ATOM 636 C CA . ILE A 1 84 ? -13.347 4.572 30.167 1.00 88.75 84 ILE A CA 1
ATOM 637 C C . ILE A 1 84 ? -13.430 5.285 28.816 1.00 88.75 84 ILE A C 1
ATOM 639 O O . ILE A 1 84 ? -13.987 4.756 27.851 1.00 88.75 84 ILE A O 1
ATOM 643 N N . ARG A 1 85 ? -12.858 6.489 28.766 1.00 88.56 85 ARG A N 1
ATOM 644 C CA . ARG A 1 85 ? -12.709 7.264 27.539 1.00 88.56 85 ARG A CA 1
ATOM 645 C C . ARG A 1 85 ? -11.519 6.761 26.744 1.00 88.56 85 ARG A C 1
ATOM 647 O O . ARG A 1 85 ? -10.445 6.511 27.288 1.00 88.56 85 ARG A O 1
ATOM 654 N N . VAL A 1 86 ? -11.738 6.600 25.452 1.00 86.94 86 VAL A N 1
ATOM 655 C CA . VAL A 1 86 ? -10.728 6.210 24.480 1.00 86.94 86 VAL A CA 1
ATOM 656 C C . VAL A 1 86 ? -10.835 7.124 23.255 1.00 86.94 86 VAL A C 1
ATOM 658 O O . VAL A 1 86 ? -11.919 7.644 22.969 1.00 86.94 86 VAL A O 1
ATOM 661 N N . PRO A 1 87 ? -9.731 7.336 22.520 1.00 85.12 87 PRO A N 1
ATOM 662 C CA . PRO A 1 87 ? -9.751 8.161 21.318 1.00 85.12 87 PRO A CA 1
ATOM 663 C C . PRO A 1 87 ? -10.734 7.605 20.283 1.00 85.12 87 PRO A C 1
ATOM 665 O O . PRO A 1 87 ? -10.667 6.425 19.924 1.00 85.12 87 PRO A O 1
ATOM 668 N N . HIS A 1 88 ? -11.637 8.454 19.796 1.00 86.19 88 HIS A N 1
ATOM 669 C CA . HIS A 1 88 ? -12.583 8.099 18.745 1.00 86.19 88 HIS A CA 1
ATOM 670 C C . HIS A 1 88 ? -11.918 8.262 17.364 1.00 86.19 88 HIS A C 1
ATOM 672 O O . HIS A 1 88 ? -11.198 9.239 17.145 1.00 86.19 88 HIS A O 1
ATOM 678 N N . PRO A 1 89 ? -12.131 7.344 16.401 1.00 78.69 89 PRO A N 1
ATOM 679 C CA . PRO A 1 89 ? -11.464 7.400 15.096 1.00 78.69 89 PRO A CA 1
ATOM 680 C C . PRO A 1 89 ? -11.827 8.616 14.237 1.00 78.69 89 PRO A C 1
ATOM 682 O O . PRO A 1 89 ? -11.051 8.956 13.348 1.00 78.69 89 PRO A O 1
ATOM 685 N N . ASP A 1 90 ? -12.958 9.265 14.516 1.00 80.25 90 ASP A N 1
ATOM 686 C CA . ASP A 1 90 ? -13.392 10.496 13.837 1.00 80.25 90 ASP A CA 1
ATOM 687 C C . ASP A 1 90 ? -12.939 11.776 14.572 1.00 80.25 90 ASP A C 1
ATOM 689 O O . ASP A 1 90 ? -13.301 12.879 14.178 1.00 80.25 90 ASP A O 1
ATOM 693 N N . GLY A 1 91 ? -12.141 11.634 15.637 1.00 80.44 91 GLY A N 1
ATOM 694 C CA . GLY A 1 91 ? -11.680 12.731 16.488 1.00 80.44 91 GLY A CA 1
ATOM 695 C C . GLY A 1 91 ? -12.414 12.810 17.829 1.00 80.44 91 GLY A C 1
ATOM 696 O O . GLY A 1 91 ? -13.547 12.355 17.974 1.00 80.44 91 GLY A O 1
ATOM 697 N N . GLY A 1 92 ? -11.741 13.388 18.827 1.00 86.69 92 GLY A N 1
ATOM 698 C CA . GLY A 1 92 ? -12.246 13.502 20.197 1.00 86.69 92 GLY A CA 1
ATOM 699 C C . GLY A 1 92 ? -12.148 12.208 21.012 1.00 86.69 92 GLY A C 1
ATOM 700 O O . GLY A 1 92 ? -11.531 11.222 20.604 1.00 86.69 92 GLY A O 1
ATOM 701 N N . GLU A 1 93 ? -12.756 12.225 22.197 1.00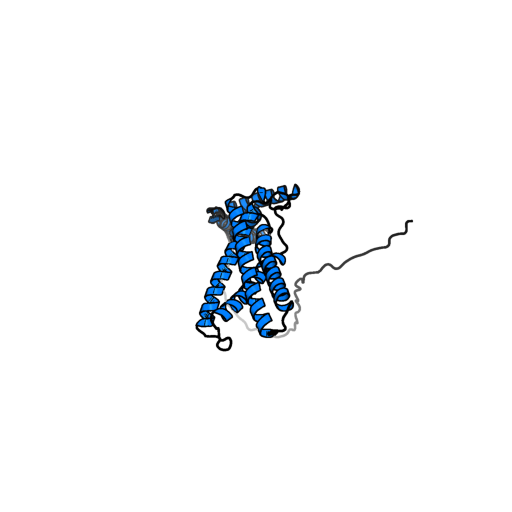 87.50 93 GLU A N 1
ATOM 702 C CA . GLU A 1 93 ? -12.812 11.078 23.102 1.00 87.50 93 GLU A CA 1
ATOM 703 C C . GLU A 1 93 ? -14.245 10.573 23.254 1.00 87.50 93 GLU A C 1
ATOM 705 O O . GLU A 1 93 ? -15.157 11.345 23.557 1.00 87.50 93 GLU A O 1
ATOM 710 N N . ALA A 1 94 ? -14.423 9.262 23.123 1.00 86.50 94 ALA A N 1
ATOM 711 C CA . ALA A 1 94 ? -15.693 8.585 23.347 1.00 86.50 94 ALA A CA 1
ATOM 712 C C . ALA A 1 94 ? -15.524 7.492 24.402 1.00 86.50 94 ALA A C 1
ATOM 714 O O . ALA A 1 94 ? -14.438 6.941 24.593 1.00 86.50 94 ALA A O 1
ATOM 715 N N . THR A 1 95 ? -16.602 7.163 25.105 1.00 88.69 95 THR A N 1
ATOM 716 C CA . THR A 1 95 ? -16.586 6.009 26.011 1.00 88.69 95 THR A CA 1
ATOM 717 C C . THR A 1 95 ? -16.525 4.706 25.214 1.00 88.69 95 THR A C 1
ATOM 719 O O . THR A 1 95 ? -17.006 4.629 24.083 1.00 88.69 95 THR A O 1
ATOM 722 N N . VAL A 1 96 ? -15.967 3.648 25.803 1.00 86.25 96 VAL A N 1
ATOM 723 C CA . VAL A 1 96 ? -15.926 2.320 25.164 1.00 86.25 96 VAL A CA 1
ATOM 724 C C . VAL A 1 96 ? -17.335 1.827 24.816 1.00 86.25 96 VAL A C 1
ATOM 726 O O . VAL A 1 96 ? -17.520 1.244 23.752 1.00 86.25 96 VAL A O 1
ATOM 729 N N . ALA A 1 97 ? -18.333 2.095 25.664 1.00 85.19 97 ALA A N 1
ATOM 730 C CA . ALA A 1 97 ? -19.732 1.777 25.375 1.00 85.19 97 ALA A CA 1
ATOM 731 C C . ALA A 1 97 ? -20.242 2.465 24.094 1.00 85.19 97 ALA A C 1
ATOM 733 O O . ALA A 1 97 ? -20.841 1.807 23.249 1.00 85.19 97 ALA A O 1
ATOM 734 N N . GLN A 1 98 ? -19.942 3.756 23.916 1.00 86.62 98 GLN A N 1
ATOM 735 C CA . GLN A 1 98 ? -20.299 4.500 22.703 1.00 86.62 98 GLN A CA 1
ATOM 736 C C . GLN A 1 98 ? -19.562 3.974 21.466 1.00 86.62 98 GLN A C 1
ATOM 738 O O . GLN A 1 98 ? -20.171 3.837 20.412 1.00 86.62 98 GLN A O 1
ATOM 743 N N . ILE A 1 99 ? -18.275 3.619 21.582 1.00 86.88 99 ILE A N 1
ATOM 744 C CA . ILE A 1 99 ? -17.530 3.021 20.460 1.00 86.88 99 ILE A CA 1
ATOM 745 C C . ILE A 1 99 ? -18.142 1.686 20.036 1.00 86.88 99 ILE A C 1
ATOM 747 O O . ILE A 1 99 ? -18.260 1.439 18.841 1.00 86.88 99 ILE A O 1
ATOM 751 N N . LEU A 1 100 ? -18.545 0.843 20.991 1.00 87.69 100 LEU A N 1
ATOM 752 C CA . LEU A 1 100 ? -19.209 -0.428 20.690 1.00 87.69 100 LEU A CA 1
ATOM 753 C C . LEU A 1 100 ? -20.571 -0.216 20.019 1.00 87.69 100 LEU A C 1
ATOM 755 O O . LEU A 1 100 ? -20.921 -0.973 19.118 1.00 87.69 100 LEU A O 1
ATOM 759 N N . GLN A 1 101 ? -21.316 0.815 20.424 1.00 88.56 101 GLN A N 1
ATOM 760 C CA . GLN A 1 101 ? -22.575 1.173 19.776 1.00 88.56 101 GLN A CA 1
ATOM 761 C C . GLN A 1 101 ? -22.345 1.650 18.334 1.00 88.56 101 GLN A C 1
ATOM 763 O O . GLN A 1 101 ? -22.948 1.101 17.417 1.00 88.56 101 GLN A O 1
ATOM 768 N N . HIS A 1 102 ? -21.413 2.582 18.109 1.00 85.69 102 HIS A N 1
ATOM 769 C CA . HIS A 1 102 ? -21.055 3.031 16.757 1.00 85.69 102 HIS A CA 1
ATOM 770 C C . HIS A 1 102 ? -20.508 1.889 15.888 1.00 85.69 102 HIS A C 1
ATOM 772 O O . HIS A 1 102 ? -20.702 1.881 14.673 1.00 85.69 102 HIS A O 1
ATOM 778 N N . GLU A 1 103 ? -19.802 0.927 16.490 1.00 87.06 103 GLU A N 1
ATOM 779 C CA . GLU A 1 103 ? -19.331 -0.277 15.807 1.00 87.06 103 GLU A CA 1
ATOM 780 C C . GLU A 1 103 ? -20.503 -1.158 15.351 1.00 87.06 103 GLU A C 1
ATOM 782 O O . GLU A 1 103 ? -20.486 -1.639 14.218 1.00 87.06 103 GLU A O 1
ATOM 787 N N . ALA A 1 104 ? -21.511 -1.358 16.205 1.00 86.12 104 ALA A N 1
ATOM 788 C CA . ALA A 1 104 ? -22.706 -2.135 15.880 1.00 86.12 104 ALA A CA 1
ATOM 789 C C . ALA A 1 104 ? -23.546 -1.453 14.790 1.00 86.12 104 ALA A C 1
ATOM 791 O O . ALA A 1 104 ? -23.812 -2.070 13.765 1.00 86.12 104 ALA A O 1
ATOM 792 N N . GLU A 1 105 ? -23.844 -0.160 14.943 1.00 87.44 105 GLU A N 1
ATOM 793 C CA . GLU A 1 105 ? -24.591 0.624 13.947 1.00 87.44 105 GLU A CA 1
ATOM 794 C C . GLU A 1 105 ? -23.907 0.597 12.573 1.00 87.44 105 GLU A C 1
ATOM 796 O O . GLU A 1 105 ? -24.555 0.444 11.539 1.00 87.44 105 GLU A O 1
ATOM 801 N N . GLN A 1 106 ? -22.575 0.700 12.548 1.00 87.50 106 GLN A N 1
ATOM 802 C CA . GLN A 1 106 ? -21.821 0.643 11.301 1.00 87.50 106 GLN A CA 1
ATOM 803 C C . GLN A 1 106 ? -21.797 -0.762 10.679 1.00 87.50 106 GLN A C 1
ATOM 805 O O . GLN A 1 106 ? -21.755 -0.871 9.453 1.00 87.50 106 GLN A O 1
ATOM 810 N N . ARG A 1 107 ? -21.805 -1.832 11.484 1.00 87.19 107 ARG A N 1
ATOM 811 C CA . ARG A 1 107 ? -21.945 -3.205 10.968 1.00 87.19 107 ARG A CA 1
ATOM 812 C C . ARG A 1 107 ? -23.317 -3.419 10.357 1.00 87.19 107 ARG A C 1
ATOM 814 O O . ARG A 1 107 ? -23.373 -3.887 9.229 1.00 87.19 107 ARG A O 1
ATOM 821 N N . ASP A 1 108 ? -24.370 -2.993 11.043 1.00 87.31 108 ASP A N 1
ATOM 822 C CA . ASP A 1 108 ? -25.743 -3.146 10.563 1.00 87.31 108 ASP A CA 1
ATOM 823 C C . ASP A 1 108 ? -25.951 -2.414 9.229 1.00 87.31 108 ASP A C 1
ATOM 825 O O . ASP A 1 108 ? -26.541 -2.970 8.307 1.00 87.31 108 ASP A O 1
ATOM 829 N N . GLN A 1 109 ? -25.389 -1.209 9.073 1.00 85.62 109 GLN A N 1
ATOM 830 C CA . GLN A 1 109 ? -25.408 -0.486 7.793 1.00 85.62 109 GLN A CA 1
ATOM 831 C C . GLN A 1 109 ? -24.677 -1.246 6.676 1.00 85.62 109 GLN A C 1
ATOM 833 O O . GLN A 1 109 ? -25.185 -1.349 5.561 1.00 85.62 109 GLN A O 1
ATOM 838 N N . ILE A 1 110 ? -23.488 -1.790 6.959 1.00 84.88 110 ILE A N 1
ATOM 839 C CA . ILE A 1 110 ? -22.713 -2.562 5.976 1.00 84.88 110 ILE A CA 1
ATOM 840 C C . ILE A 1 110 ? -23.452 -3.847 5.587 1.00 84.88 110 ILE A C 1
ATOM 842 O O . ILE A 1 110 ? -23.449 -4.219 4.410 1.00 84.88 110 ILE A O 1
ATOM 846 N N . ASP A 1 111 ? -24.068 -4.525 6.552 1.00 85.12 111 ASP A N 1
ATOM 847 C CA . ASP A 1 111 ? -24.803 -5.768 6.332 1.00 85.12 111 ASP A CA 1
ATOM 848 C C . ASP A 1 111 ? -26.104 -5.513 5.554 1.00 85.12 111 ASP A C 1
ATOM 850 O O . ASP A 1 111 ? -26.401 -6.267 4.628 1.00 85.12 111 ASP A O 1
ATOM 854 N N . ASP A 1 112 ? -26.817 -4.413 5.823 1.00 87.19 112 ASP A N 1
ATOM 855 C CA . ASP A 1 112 ? -27.979 -3.969 5.037 1.00 87.19 112 ASP A CA 1
ATOM 856 C C . ASP A 1 112 ? -27.591 -3.622 3.588 1.00 87.19 112 ASP A C 1
ATOM 858 O O . ASP A 1 112 ? -28.198 -4.123 2.636 1.00 87.19 112 ASP A O 1
ATOM 862 N N . GLU A 1 113 ? -26.528 -2.835 3.384 1.00 81.19 113 GLU A N 1
ATOM 863 C CA . GLU A 1 113 ? -26.026 -2.519 2.040 1.00 81.19 113 GLU A CA 1
ATOM 864 C C . GLU A 1 113 ? -25.576 -3.785 1.287 1.00 81.19 113 GLU A C 1
ATOM 866 O O . GLU A 1 113 ? -25.848 -3.938 0.092 1.00 81.19 113 GLU A O 1
ATOM 871 N N . THR A 1 114 ? -24.913 -4.718 1.974 1.00 81.69 114 THR A N 1
ATOM 872 C CA . THR A 1 114 ? -24.472 -5.995 1.390 1.00 81.69 114 THR A CA 1
ATOM 873 C C . THR A 1 114 ? -25.663 -6.901 1.068 1.00 81.69 114 THR A C 1
ATOM 875 O O . THR A 1 114 ? -25.680 -7.526 0.007 1.00 81.69 114 THR A O 1
ATOM 878 N N . GLY A 1 115 ? -26.688 -6.926 1.926 1.00 80.50 115 GLY A N 1
ATOM 879 C CA . GLY A 1 115 ? -27.950 -7.635 1.702 1.00 80.50 115 GLY A CA 1
ATOM 880 C C . GLY A 1 115 ? -28.719 -7.108 0.488 1.00 80.50 115 GLY A C 1
ATOM 881 O O . GLY A 1 115 ? -29.337 -7.885 -0.236 1.00 80.50 115 GLY A O 1
ATOM 882 N N . LYS A 1 116 ? -28.588 -5.809 0.189 1.00 85.25 116 LYS A N 1
ATOM 883 C CA . LYS A 1 116 ? -29.093 -5.165 -1.039 1.00 85.25 116 LYS A CA 1
ATOM 884 C C . LYS A 1 116 ? -28.224 -5.426 -2.281 1.00 85.25 116 LYS A C 1
ATOM 886 O O . LYS A 1 116 ? -28.518 -4.905 -3.354 1.00 85.25 116 LYS A O 1
ATOM 891 N N . GLY A 1 117 ? -27.162 -6.227 -2.162 1.00 78.88 117 GLY A N 1
ATOM 892 C CA . GLY A 1 117 ? -26.281 -6.618 -3.266 1.00 78.88 117 GLY A CA 1
ATOM 893 C C . GLY A 1 117 ? -25.070 -5.704 -3.490 1.00 78.88 117 GLY A C 1
ATOM 894 O O . GLY A 1 117 ? -24.363 -5.869 -4.487 1.00 78.88 117 GLY A O 1
ATOM 895 N N . SER A 1 118 ? -24.789 -4.756 -2.586 1.00 80.06 118 SER A N 1
ATOM 896 C CA . SER A 1 118 ? -23.616 -3.878 -2.689 1.00 80.06 118 SER A CA 1
ATOM 897 C C . SER A 1 118 ? -22.314 -4.676 -2.568 1.00 80.06 118 SER A C 1
ATOM 899 O O . SER A 1 118 ? -22.070 -5.375 -1.585 1.00 80.06 118 SER A O 1
ATOM 901 N N . ARG A 1 119 ? -21.412 -4.532 -3.546 1.00 77.50 119 ARG A N 1
ATOM 902 C CA . ARG A 1 119 ? -20.052 -5.111 -3.508 1.00 77.50 119 ARG A CA 1
ATOM 903 C C . ARG A 1 119 ? -19.005 -4.125 -2.989 1.00 77.50 119 ARG A C 1
ATOM 905 O O . ARG A 1 119 ? -17.834 -4.483 -2.865 1.00 77.50 119 ARG A O 1
ATOM 912 N N . LYS A 1 120 ? -19.410 -2.901 -2.639 1.00 78.69 120 LYS A N 1
ATOM 913 C CA . LYS A 1 120 ? -18.542 -1.808 -2.163 1.00 78.69 120 LYS A CA 1
ATOM 914 C C . LYS A 1 120 ? -17.674 -2.193 -0.959 1.00 78.69 120 LYS A C 1
ATOM 916 O O . LYS A 1 120 ? -16.527 -1.756 -0.850 1.00 78.69 120 LYS A O 1
ATOM 921 N N . HIS A 1 121 ? -18.205 -3.026 -0.066 1.00 81.50 121 HIS A N 1
ATOM 922 C CA . HIS A 1 121 ? -17.537 -3.452 1.170 1.00 81.50 121 HIS A CA 1
ATOM 923 C C . HIS A 1 121 ? -16.634 -4.670 0.993 1.00 81.50 121 HIS A C 1
ATOM 925 O O . HIS A 1 121 ? -15.906 -5.028 1.925 1.00 81.50 121 HIS A O 1
ATOM 931 N N . HIS A 1 122 ? -16.652 -5.299 -0.188 1.00 79.06 122 HIS A N 1
ATOM 932 C CA . HIS A 1 122 ? -15.914 -6.527 -0.414 1.00 79.06 122 HIS A CA 1
ATOM 933 C C . HIS A 1 122 ? -14.413 -6.290 -0.247 1.00 79.06 122 HIS A C 1
ATOM 935 O O . HIS A 1 122 ? -13.807 -5.381 -0.818 1.00 79.06 122 HIS A O 1
ATOM 941 N N . ARG A 1 123 ? -13.817 -7.121 0.598 1.00 78.31 123 ARG A N 1
ATOM 942 C CA . ARG A 1 123 ? -12.407 -7.060 0.949 1.00 78.31 123 ARG A CA 1
ATOM 943 C C . ARG A 1 123 ? -11.616 -7.984 0.040 1.00 78.31 123 ARG A C 1
ATOM 945 O O . ARG A 1 123 ? -12.034 -9.111 -0.206 1.00 78.31 123 ARG A O 1
ATOM 952 N N . LEU A 1 124 ? -10.424 -7.558 -0.367 1.00 78.44 124 LEU A N 1
ATOM 953 C CA . LEU A 1 124 ? -9.546 -8.444 -1.121 1.00 78.44 124 LEU A CA 1
ATOM 954 C C . LEU A 1 124 ? -9.022 -9.570 -0.217 1.00 78.44 124 LEU A C 1
ATOM 956 O O . LEU A 1 124 ? -8.836 -9.396 1.002 1.00 78.44 124 LEU A O 1
ATOM 960 N N . ALA A 1 125 ? -8.755 -10.726 -0.830 1.00 78.69 125 ALA A N 1
ATOM 961 C CA . ALA A 1 125 ? -8.138 -11.864 -0.160 1.00 78.69 125 ALA A CA 1
ATOM 962 C C . ALA A 1 125 ? -6.846 -11.433 0.554 1.00 78.69 125 ALA A C 1
ATOM 964 O O . ALA A 1 125 ? -6.078 -10.607 0.054 1.00 78.69 125 ALA A O 1
ATOM 965 N N . ARG A 1 126 ? -6.582 -11.994 1.741 1.00 76.75 126 ARG A N 1
ATOM 966 C CA . ARG A 1 126 ? -5.456 -11.562 2.597 1.00 76.75 126 ARG A CA 1
ATOM 967 C C . ARG A 1 126 ? -4.097 -11.675 1.902 1.00 76.75 126 ARG A C 1
ATOM 969 O O . ARG A 1 126 ? -3.215 -10.872 2.186 1.00 76.75 126 ARG A O 1
ATOM 976 N N . TRP A 1 127 ? -3.931 -12.657 1.014 1.00 75.06 127 TRP A N 1
ATOM 977 C CA . TRP A 1 127 ? -2.711 -12.816 0.221 1.00 75.06 127 TRP A CA 1
ATOM 978 C C . TRP A 1 127 ? -2.534 -11.677 -0.791 1.00 75.06 127 TRP A C 1
ATOM 980 O O . TRP A 1 127 ? -1.448 -11.112 -0.872 1.00 75.06 127 TRP A O 1
ATOM 990 N N . MET A 1 128 ? -3.610 -11.241 -1.453 1.00 77.88 128 MET A N 1
ATOM 991 C CA . MET A 1 128 ? -3.566 -10.143 -2.424 1.00 77.88 128 MET A CA 1
ATOM 992 C C . MET A 1 128 ? -3.136 -8.818 -1.778 1.00 77.88 128 MET A C 1
ATOM 994 O O . MET A 1 128 ? -2.367 -8.063 -2.355 1.00 77.88 128 MET A O 1
ATOM 998 N N . ARG A 1 129 ? -3.501 -8.581 -0.513 1.00 79.25 129 ARG A N 1
ATOM 999 C CA . ARG A 1 129 ? -3.030 -7.409 0.254 1.00 79.25 129 ARG A CA 1
ATOM 1000 C C . ARG A 1 129 ? -1.538 -7.419 0.581 1.00 79.25 129 ARG A C 1
ATOM 1002 O O . ARG A 1 129 ? -1.014 -6.410 1.045 1.00 79.25 129 ARG A O 1
ATOM 1009 N N . ARG A 1 130 ? -0.849 -8.551 0.406 1.00 82.62 130 ARG A N 1
ATOM 1010 C CA . ARG A 1 130 ? 0.610 -8.625 0.564 1.00 82.62 130 ARG A CA 1
ATOM 1011 C C . ARG A 1 130 ? 1.344 -8.227 -0.710 1.00 82.62 130 ARG A C 1
ATOM 1013 O O . ARG A 1 130 ? 2.495 -7.827 -0.597 1.00 82.62 130 ARG A O 1
ATOM 1020 N N . ILE A 1 131 ? 0.694 -8.283 -1.876 1.00 81.75 131 ILE A N 1
ATOM 1021 C CA . ILE A 1 131 ? 1.318 -7.956 -3.165 1.00 81.75 131 ILE A CA 1
ATOM 1022 C C . ILE A 1 131 ? 1.983 -6.572 -3.142 1.00 81.75 131 ILE A C 1
ATOM 1024 O O . ILE A 1 131 ? 3.161 -6.518 -3.480 1.00 81.75 131 ILE A O 1
ATOM 1028 N N . PRO A 1 132 ? 1.352 -5.488 -2.638 1.00 84.50 132 PRO A N 1
ATOM 1029 C CA . PRO A 1 132 ? 2.007 -4.183 -2.606 1.00 84.50 132 PRO A CA 1
ATOM 1030 C C . PRO A 1 132 ? 3.301 -4.156 -1.790 1.00 84.50 132 PRO A C 1
ATOM 1032 O O . PRO A 1 132 ? 4.210 -3.409 -2.121 1.00 84.50 132 PRO A O 1
ATOM 1035 N N . LYS A 1 133 ? 3.414 -4.992 -0.748 1.00 84.31 133 LYS A N 1
ATOM 1036 C CA . LYS A 1 133 ? 4.640 -5.099 0.057 1.00 84.31 133 LYS A CA 1
ATOM 1037 C C . LYS A 1 133 ? 5.756 -5.815 -0.692 1.00 84.31 133 LYS A C 1
ATOM 1039 O O . LYS A 1 133 ? 6.912 -5.447 -0.539 1.00 84.31 133 LYS A O 1
ATOM 1044 N N . PHE A 1 134 ? 5.413 -6.836 -1.477 1.00 84.94 134 PHE A N 1
ATOM 1045 C CA . PHE A 1 134 ? 6.387 -7.505 -2.334 1.00 84.94 134 PHE A CA 1
ATOM 1046 C C . PHE A 1 134 ? 6.858 -6.569 -3.441 1.00 84.94 134 PHE A C 1
ATOM 1048 O O . PHE A 1 134 ? 8.059 -6.445 -3.628 1.00 84.94 134 PHE A O 1
ATOM 1055 N N . VAL A 1 135 ? 5.935 -5.864 -4.105 1.00 84.12 135 VAL A N 1
ATOM 1056 C CA . VAL A 1 135 ? 6.282 -4.852 -5.114 1.00 84.12 135 VAL A CA 1
ATOM 1057 C C . VAL A 1 135 ? 7.201 -3.794 -4.515 1.00 84.12 135 VAL A C 1
ATOM 1059 O O . VAL A 1 135 ? 8.255 -3.550 -5.078 1.00 84.12 135 VAL A O 1
ATOM 1062 N N . LEU A 1 136 ? 6.865 -3.256 -3.338 1.00 85.69 136 LEU A N 1
ATOM 1063 C CA . LEU A 1 136 ? 7.704 -2.294 -2.622 1.00 85.69 136 LEU A CA 1
ATOM 1064 C C . LEU A 1 136 ? 9.122 -2.819 -2.367 1.00 85.69 136 LEU A C 1
ATOM 1066 O O . LEU A 1 136 ? 10.091 -2.104 -2.574 1.00 85.69 136 LEU A O 1
ATOM 1070 N N . PHE A 1 137 ? 9.240 -4.063 -1.903 1.00 86.69 137 PHE A N 1
ATOM 1071 C CA . PHE A 1 137 ? 10.535 -4.679 -1.634 1.00 86.69 137 PHE A CA 1
ATOM 1072 C C . PHE A 1 137 ? 11.358 -4.873 -2.913 1.00 86.69 137 PHE A C 1
ATOM 1074 O O . PHE A 1 137 ? 12.546 -4.572 -2.926 1.00 86.69 137 PHE A O 1
ATOM 1081 N N . PHE A 1 138 ? 10.732 -5.350 -3.992 1.00 84.56 138 PHE A N 1
ATOM 1082 C CA . PHE A 1 138 ? 11.409 -5.500 -5.278 1.00 84.56 138 PHE A CA 1
ATOM 1083 C C . PHE A 1 138 ? 11.827 -4.149 -5.864 1.00 84.56 138 PHE A C 1
ATOM 1085 O O . PHE A 1 138 ? 12.953 -4.035 -6.335 1.00 84.56 138 PHE A O 1
ATOM 1092 N N . ASP A 1 139 ? 10.959 -3.137 -5.803 1.00 84.44 139 ASP A N 1
ATOM 1093 C CA . ASP A 1 139 ? 11.247 -1.789 -6.304 1.00 84.44 139 ASP A CA 1
ATOM 1094 C C . ASP A 1 139 ? 12.405 -1.152 -5.527 1.00 84.44 139 ASP A C 1
ATOM 1096 O O . ASP A 1 139 ? 13.344 -0.664 -6.145 1.00 84.44 139 ASP A O 1
ATOM 1100 N N . PHE A 1 140 ? 12.420 -1.297 -4.195 1.00 87.38 140 PHE A N 1
ATOM 1101 C CA . PHE A 1 140 ? 13.551 -0.914 -3.344 1.00 87.38 140 PHE A CA 1
ATOM 1102 C C . PHE A 1 140 ? 14.849 -1.602 -3.785 1.00 87.38 140 PHE A C 1
ATOM 1104 O O . PHE A 1 140 ? 15.838 -0.946 -4.069 1.00 87.38 140 PHE A O 1
ATOM 1111 N N . CYS A 1 141 ? 14.868 -2.932 -3.930 1.00 88.19 141 CYS A N 1
ATOM 1112 C CA . CYS A 1 141 ? 16.081 -3.632 -4.370 1.00 88.19 141 CYS A CA 1
ATOM 1113 C C . CYS A 1 141 ? 16.572 -3.168 -5.752 1.00 88.19 141 CYS A C 1
ATOM 1115 O O . CYS A 1 141 ? 17.779 -3.083 -5.982 1.00 88.19 141 CYS A O 1
ATOM 1117 N N . LEU A 1 142 ? 15.651 -2.881 -6.674 1.00 83.50 142 LEU A N 1
ATOM 1118 C CA . LEU A 1 142 ? 15.980 -2.431 -8.025 1.00 83.50 142 LEU A CA 1
ATOM 1119 C C . LEU A 1 142 ? 16.488 -0.986 -8.048 1.00 83.50 142 LEU A C 1
ATOM 1121 O O . LEU A 1 142 ? 17.468 -0.696 -8.733 1.00 83.50 142 LEU A O 1
ATOM 1125 N N . LEU A 1 143 ? 15.849 -0.086 -7.301 1.00 86.56 143 LEU A N 1
ATOM 1126 C CA . LEU A 1 143 ? 16.282 1.299 -7.153 1.00 86.56 143 LEU A CA 1
ATOM 1127 C C . LEU A 1 143 ? 17.605 1.380 -6.390 1.00 86.56 143 LEU A C 1
ATOM 1129 O O . LEU A 1 143 ? 18.499 2.099 -6.824 1.00 86.56 143 LEU A O 1
ATOM 1133 N N . LEU A 1 144 ? 17.796 0.580 -5.339 1.00 89.12 144 LEU A N 1
ATOM 1134 C CA . LEU A 1 144 ? 19.081 0.449 -4.656 1.00 89.12 144 LEU A CA 1
ATOM 1135 C C . LEU A 1 144 ? 20.181 0.009 -5.618 1.00 89.12 144 LEU A C 1
ATOM 1137 O O . LEU A 1 144 ? 21.274 0.567 -5.607 1.00 89.12 144 LEU A O 1
ATOM 1141 N N . TYR A 1 145 ? 19.896 -0.974 -6.472 1.00 86.31 145 TYR A N 1
ATOM 1142 C CA . TYR A 1 145 ? 20.835 -1.416 -7.497 1.00 86.31 145 TYR A CA 1
ATOM 1143 C C . TYR A 1 145 ? 21.132 -0.313 -8.525 1.00 86.31 145 TYR A C 1
ATOM 1145 O O . TYR A 1 145 ? 22.281 -0.136 -8.932 1.00 86.31 145 TYR A O 1
ATOM 1153 N N . PHE A 1 146 ? 20.117 0.457 -8.926 1.00 84.94 146 PHE A N 1
ATOM 1154 C CA . PHE A 1 146 ? 20.279 1.613 -9.806 1.00 84.94 146 PHE A CA 1
ATOM 1155 C C . PHE A 1 146 ? 21.164 2.689 -9.169 1.00 84.94 146 PHE A C 1
ATOM 1157 O O . PHE A 1 146 ? 22.171 3.082 -9.758 1.00 84.94 146 PHE A O 1
ATOM 1164 N N . PHE A 1 147 ? 20.826 3.136 -7.959 1.00 85.81 147 PHE A N 1
ATOM 1165 C CA . PHE A 1 147 ? 21.590 4.152 -7.245 1.00 85.81 147 PHE A CA 1
ATOM 1166 C C . PHE A 1 147 ? 22.987 3.664 -6.903 1.00 85.81 147 PHE A C 1
ATOM 1168 O O . PHE A 1 147 ? 23.926 4.434 -7.045 1.00 85.81 147 PHE A O 1
ATOM 1175 N N . GLY A 1 148 ? 23.146 2.381 -6.577 1.00 86.12 148 GLY A N 1
ATOM 1176 C CA . GLY A 1 148 ? 24.449 1.766 -6.376 1.00 86.12 148 GLY A CA 1
ATOM 1177 C C . GLY A 1 148 ? 25.351 1.874 -7.606 1.00 86.12 148 GLY A C 1
ATOM 1178 O O . GLY A 1 148 ? 26.526 2.199 -7.473 1.00 86.12 148 GLY A O 1
ATOM 1179 N N . GLY A 1 149 ? 24.796 1.685 -8.807 1.00 83.81 149 GLY A N 1
ATOM 1180 C CA . GLY A 1 149 ? 25.526 1.924 -10.053 1.00 83.81 149 GLY A CA 1
ATOM 1181 C C . GLY A 1 149 ? 25.848 3.404 -10.295 1.00 83.81 149 GLY A C 1
ATOM 1182 O O . GLY A 1 149 ? 26.940 3.725 -10.746 1.00 83.81 149 GLY A O 1
ATOM 1183 N N . VAL A 1 150 ? 24.922 4.318 -9.983 1.00 83.88 150 VA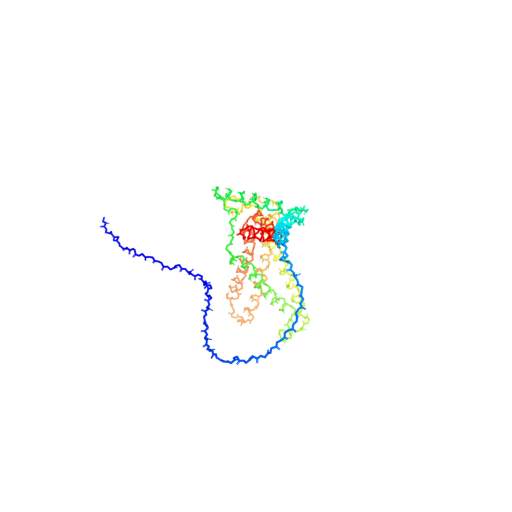L A N 1
ATOM 1184 C CA . VAL A 1 150 ? 25.115 5.771 -10.178 1.00 83.88 150 VAL A CA 1
ATOM 1185 C C . VAL A 1 150 ? 26.147 6.357 -9.212 1.00 83.88 150 VAL A C 1
ATOM 1187 O O . VAL A 1 150 ? 26.902 7.248 -9.590 1.00 83.88 150 VAL A O 1
ATOM 1190 N N . THR A 1 151 ? 26.183 5.883 -7.969 1.00 84.75 151 THR A N 1
ATOM 1191 C CA . THR A 1 151 ? 27.076 6.401 -6.922 1.00 84.75 151 THR A CA 1
ATOM 1192 C C . THR A 1 151 ? 28.365 5.590 -6.788 1.00 84.75 151 THR A C 1
ATOM 1194 O O . THR A 1 151 ? 29.048 5.737 -5.779 1.00 84.75 151 THR A O 1
ATOM 1197 N N . ASP A 1 152 ? 28.668 4.723 -7.760 1.00 83.44 152 ASP A N 1
ATOM 1198 C CA . ASP A 1 152 ? 29.855 3.857 -7.786 1.00 83.44 152 ASP A CA 1
ATOM 1199 C C . ASP A 1 152 ? 30.056 3.110 -6.455 1.00 83.44 152 ASP A C 1
ATOM 1201 O O . ASP A 1 152 ? 31.019 3.307 -5.706 1.00 83.44 152 ASP A O 1
ATOM 1205 N N . VAL A 1 153 ? 29.040 2.331 -6.078 1.00 82.75 153 VAL A N 1
ATOM 1206 C CA . VAL A 1 153 ? 29.068 1.532 -4.854 1.00 82.75 153 VAL A CA 1
ATOM 1207 C C . VAL A 1 153 ? 29.961 0.321 -5.049 1.00 82.75 153 VAL A C 1
ATOM 1209 O O . VAL A 1 153 ? 29.673 -0.566 -5.852 1.00 82.75 153 VAL A O 1
ATOM 1212 N N . ASP A 1 154 ? 30.990 0.238 -4.212 1.00 82.88 154 ASP A N 1
ATOM 1213 C CA . ASP A 1 154 ? 31.742 -0.992 -4.031 1.00 82.88 154 ASP A CA 1
ATOM 1214 C C . ASP A 1 154 ? 30.938 -1.982 -3.176 1.00 82.88 154 ASP A C 1
ATOM 1216 O O . ASP A 1 154 ? 30.879 -1.886 -1.947 1.00 82.88 154 ASP A O 1
ATOM 1220 N N . TRP A 1 155 ? 30.319 -2.956 -3.841 1.00 79.75 155 TRP A N 1
ATOM 1221 C CA . TRP A 1 155 ? 29.557 -4.028 -3.200 1.00 79.75 155 TRP A CA 1
ATOM 1222 C C . TRP A 1 155 ? 30.428 -4.983 -2.368 1.00 79.75 155 TRP A C 1
ATOM 1224 O O . TRP A 1 155 ? 29.887 -5.722 -1.545 1.00 79.75 155 TRP A O 1
ATOM 1234 N N . ALA A 1 156 ? 31.757 -4.969 -2.542 1.00 83.25 156 ALA A N 1
ATOM 1235 C CA . ALA A 1 156 ? 32.681 -5.726 -1.699 1.00 83.25 156 ALA A CA 1
ATOM 1236 C C . ALA A 1 156 ? 32.935 -5.040 -0.343 1.00 83.25 156 ALA A C 1
ATOM 1238 O O . ALA A 1 156 ? 33.378 -5.697 0.602 1.00 83.25 156 ALA A O 1
ATOM 1239 N N . SER A 1 157 ? 32.612 -3.746 -0.224 1.00 82.06 157 SER A N 1
ATOM 1240 C CA . SER A 1 157 ? 32.742 -2.958 1.001 1.00 82.06 157 SER A CA 1
ATOM 1241 C C . SER A 1 157 ? 31.362 -2.601 1.578 1.00 82.06 157 SER A C 1
ATOM 1243 O O . SER A 1 157 ? 30.792 -1.549 1.263 1.00 82.06 157 SER A O 1
ATOM 1245 N N . PRO A 1 158 ? 30.806 -3.439 2.478 1.00 73.19 158 PRO A N 1
ATOM 1246 C CA . PRO A 1 158 ? 29.451 -3.263 3.011 1.00 73.19 158 PRO A CA 1
ATOM 1247 C C . PRO A 1 158 ? 29.284 -2.034 3.924 1.00 73.19 158 PRO A C 1
ATOM 1249 O O . PRO A 1 158 ? 28.177 -1.761 4.380 1.00 73.19 158 PRO A O 1
ATOM 1252 N N . LEU A 1 159 ? 30.361 -1.291 4.207 1.00 80.94 159 LEU A N 1
ATOM 1253 C CA . LEU A 1 159 ? 30.363 -0.085 5.045 1.00 80.94 159 LEU A CA 1
ATOM 1254 C C . LEU A 1 159 ? 30.855 1.162 4.288 1.00 80.94 159 LEU A C 1
ATOM 1256 O O . LEU A 1 159 ? 31.337 2.113 4.904 1.00 80.94 159 LEU A O 1
ATOM 1260 N N . SER A 1 160 ? 30.755 1.179 2.957 1.00 86.31 160 SER A N 1
ATOM 1261 C CA . SER A 1 160 ? 31.140 2.351 2.168 1.00 86.31 160 SER A CA 1
ATOM 1262 C C . SER A 1 160 ? 30.156 3.519 2.343 1.00 86.31 160 SER A C 1
ATOM 1264 O O . SER A 1 160 ? 28.938 3.340 2.437 1.00 86.31 160 SER A O 1
ATOM 1266 N N . ALA A 1 161 ? 30.681 4.750 2.353 1.00 87.56 161 ALA A N 1
ATOM 1267 C CA . ALA A 1 161 ? 29.859 5.962 2.409 1.00 87.56 161 ALA A CA 1
ATOM 1268 C C . ALA A 1 161 ? 28.914 6.072 1.196 1.00 87.56 161 ALA A C 1
ATOM 1270 O O . ALA A 1 161 ? 27.775 6.513 1.341 1.00 87.56 161 ALA A O 1
ATOM 1271 N N . ASN A 1 162 ? 29.358 5.596 0.026 1.00 87.69 162 ASN A N 1
ATOM 1272 C CA . ASN A 1 162 ? 28.555 5.548 -1.195 1.00 87.69 162 ASN A CA 1
ATOM 1273 C C . ASN A 1 162 ? 27.353 4.608 -1.041 1.00 87.69 162 ASN A C 1
ATOM 1275 O O . ASN A 1 162 ? 26.244 4.988 -1.408 1.00 87.69 162 ASN A O 1
ATOM 1279 N N . LEU A 1 163 ? 27.535 3.419 -0.446 1.00 88.38 163 LEU A N 1
ATOM 1280 C CA . LEU A 1 163 ? 26.427 2.492 -0.193 1.00 88.38 163 LEU A CA 1
ATOM 1281 C C . LEU A 1 163 ? 25.418 3.096 0.785 1.00 88.38 163 LEU A C 1
ATOM 1283 O O . LEU A 1 163 ? 24.212 3.009 0.555 1.00 88.38 163 LEU A O 1
ATOM 1287 N N . ALA A 1 164 ? 25.897 3.736 1.855 1.00 87.75 164 ALA A N 1
ATOM 1288 C CA . ALA A 1 164 ? 25.028 4.404 2.820 1.00 87.75 164 ALA A CA 1
ATOM 1289 C C . ALA A 1 164 ? 24.209 5.528 2.163 1.00 87.75 164 ALA A C 1
ATOM 1291 O O . ALA A 1 164 ? 22.998 5.614 2.376 1.00 87.75 164 ALA A O 1
ATOM 1292 N N . PHE A 1 165 ? 24.845 6.349 1.324 1.00 88.94 165 PHE A N 1
ATOM 1293 C CA . PHE A 1 165 ? 24.179 7.417 0.582 1.00 88.94 165 PHE A CA 1
ATOM 1294 C C . PHE A 1 165 ? 23.152 6.875 -0.424 1.00 88.94 165 PHE A C 1
ATOM 1296 O O . PHE A 1 165 ? 22.003 7.316 -0.408 1.00 88.94 165 PHE A O 1
ATOM 1303 N N . ALA A 1 166 ? 23.524 5.881 -1.238 1.00 89.81 166 ALA A N 1
ATOM 1304 C CA . ALA A 1 166 ? 22.620 5.228 -2.186 1.00 89.81 166 ALA A CA 1
ATOM 1305 C C . ALA A 1 166 ? 21.406 4.612 -1.481 1.00 89.81 166 ALA A C 1
ATOM 1307 O O . ALA A 1 166 ? 20.277 4.808 -1.919 1.00 89.81 166 ALA A O 1
ATOM 1308 N N . THR A 1 167 ? 21.629 3.939 -0.349 1.00 89.69 167 THR A N 1
ATOM 1309 C CA . THR A 1 167 ? 20.562 3.332 0.459 1.00 89.69 167 THR A CA 1
ATOM 1310 C C . THR A 1 167 ? 19.623 4.382 1.042 1.00 89.69 167 THR A C 1
ATOM 1312 O O . THR A 1 167 ? 18.408 4.201 1.029 1.00 89.69 167 THR A O 1
ATOM 1315 N N . ALA A 1 168 ? 20.160 5.492 1.556 1.00 91.12 168 ALA A N 1
ATOM 1316 C CA . ALA A 1 168 ? 19.343 6.569 2.106 1.00 91.12 168 ALA A CA 1
ATOM 1317 C C . ALA A 1 168 ? 18.486 7.241 1.023 1.00 91.12 168 ALA A C 1
ATOM 1319 O O . ALA A 1 168 ? 17.299 7.499 1.239 1.00 91.12 168 ALA A O 1
ATOM 1320 N N . LEU A 1 169 ? 19.076 7.500 -0.145 1.00 90.44 169 LEU A N 1
ATOM 1321 C CA . LEU A 1 169 ? 18.388 8.120 -1.269 1.00 90.44 169 LEU A CA 1
ATOM 1322 C C . LEU A 1 169 ? 17.325 7.186 -1.861 1.00 90.44 169 LEU A C 1
ATOM 1324 O O . LEU A 1 169 ? 16.197 7.624 -2.090 1.00 90.44 169 LEU A O 1
ATOM 1328 N N . ASP A 1 170 ? 17.642 5.901 -2.017 1.00 91.69 170 ASP A N 1
ATOM 1329 C CA . ASP A 1 170 ? 16.684 4.873 -2.415 1.00 91.69 170 ASP A CA 1
ATOM 1330 C C . ASP A 1 170 ? 15.508 4.779 -1.434 1.00 91.69 170 ASP A C 1
ATOM 1332 O O . ASP A 1 170 ? 14.349 4.904 -1.828 1.00 91.69 170 ASP A O 1
ATOM 1336 N N . ALA A 1 171 ? 15.791 4.651 -0.134 1.00 91.25 171 ALA A N 1
ATOM 1337 C CA . ALA A 1 171 ? 14.755 4.590 0.891 1.00 91.25 171 ALA A CA 1
ATOM 1338 C C . ALA A 1 171 ? 13.835 5.818 0.838 1.00 91.25 171 ALA A C 1
ATOM 1340 O O . ALA A 1 171 ? 12.616 5.680 0.946 1.00 91.25 171 ALA A O 1
ATOM 1341 N N . MET A 1 172 ? 14.399 7.011 0.627 1.00 92.38 172 MET A N 1
ATOM 1342 C CA . MET A 1 172 ? 13.624 8.238 0.470 1.00 92.38 172 MET A CA 1
ATOM 1343 C C . MET A 1 172 ? 12.708 8.165 -0.759 1.00 92.38 172 MET A C 1
ATOM 1345 O O . MET A 1 172 ? 11.496 8.337 -0.623 1.00 92.38 172 MET A O 1
ATOM 1349 N N . VAL A 1 173 ? 13.252 7.875 -1.945 1.00 89.31 173 VAL A N 1
ATOM 1350 C CA . VAL A 1 173 ? 12.479 7.806 -3.199 1.00 89.31 173 VAL A CA 1
ATOM 1351 C C . VAL A 1 173 ? 11.397 6.731 -3.122 1.00 89.31 173 VAL A C 1
ATOM 1353 O O . VAL A 1 173 ? 10.243 6.991 -3.473 1.00 89.31 173 VAL A O 1
ATOM 1356 N N . THR A 1 174 ? 11.746 5.557 -2.605 1.00 88.06 174 THR A N 1
ATOM 1357 C CA . THR A 1 174 ? 10.850 4.415 -2.438 1.00 88.06 174 THR A CA 1
ATOM 1358 C C . THR A 1 174 ? 9.695 4.748 -1.491 1.00 88.06 174 THR A C 1
ATOM 1360 O O . THR A 1 174 ? 8.530 4.535 -1.833 1.00 88.06 174 THR A O 1
ATOM 1363 N N . VAL A 1 175 ? 9.976 5.320 -0.313 1.00 88.69 175 VAL A N 1
ATOM 1364 C CA . VAL A 1 175 ? 8.936 5.681 0.667 1.00 88.69 175 VAL A CA 1
ATOM 1365 C C . VAL A 1 175 ? 8.026 6.784 0.132 1.00 88.69 175 VAL A C 1
ATOM 1367 O O . VAL A 1 175 ? 6.807 6.680 0.287 1.00 88.69 175 VAL A O 1
ATOM 1370 N N . LEU A 1 176 ? 8.582 7.815 -0.515 1.00 88.56 176 LEU A N 1
ATOM 1371 C CA . LEU A 1 176 ? 7.791 8.901 -1.100 1.00 88.56 176 LEU A CA 1
ATOM 1372 C C . LEU A 1 176 ? 6.886 8.385 -2.224 1.00 88.56 176 LEU A C 1
ATOM 1374 O O . LEU A 1 176 ? 5.687 8.669 -2.222 1.00 88.56 176 LEU A O 1
ATOM 1378 N N . SER A 1 177 ? 7.437 7.591 -3.145 1.00 85.88 177 SER A N 1
ATOM 1379 C CA . SER A 1 177 ? 6.693 7.034 -4.278 1.00 85.88 177 SER A CA 1
ATOM 1380 C C . SER A 1 177 ? 5.596 6.098 -3.786 1.00 85.88 177 SER A C 1
ATOM 1382 O O . SER A 1 177 ? 4.419 6.323 -4.062 1.00 85.88 177 SER A O 1
ATOM 1384 N N . TYR A 1 178 ? 5.940 5.105 -2.963 1.00 87.75 178 TYR A N 1
ATOM 1385 C CA . TYR A 1 178 ? 4.958 4.184 -2.397 1.00 87.75 178 TYR A CA 1
ATOM 1386 C C . TYR A 1 178 ? 3.880 4.908 -1.594 1.00 87.75 178 TYR A C 1
ATOM 1388 O O . TYR A 1 178 ? 2.695 4.614 -1.748 1.00 87.75 178 TYR A O 1
ATOM 1396 N N . GLY A 1 179 ? 4.275 5.872 -0.758 1.00 84.31 179 GLY A N 1
ATOM 1397 C CA . GLY A 1 179 ? 3.351 6.692 0.016 1.00 84.31 179 GLY A CA 1
ATOM 1398 C C . GLY A 1 179 ? 2.361 7.426 -0.885 1.00 84.31 179 GLY A C 1
ATOM 1399 O O . GLY A 1 179 ? 1.158 7.388 -0.627 1.00 84.31 179 GLY A O 1
ATOM 1400 N N . PHE A 1 180 ? 2.841 8.017 -1.980 1.00 84.06 180 PHE A N 1
ATOM 1401 C CA . PHE A 1 180 ? 2.001 8.706 -2.955 1.00 84.06 180 PHE A CA 1
ATOM 1402 C C . PHE A 1 180 ? 1.060 7.755 -3.714 1.00 84.06 180 PHE A C 1
ATOM 1404 O O . PHE A 1 180 ? -0.131 8.048 -3.866 1.00 84.06 180 PHE A O 1
ATOM 1411 N N . LEU A 1 181 ? 1.548 6.589 -4.147 1.00 83.69 181 LEU A N 1
ATOM 1412 C CA . LEU A 1 181 ? 0.733 5.570 -4.819 1.00 83.69 181 LEU A CA 1
ATOM 1413 C C . LEU A 1 181 ? -0.349 5.009 -3.882 1.00 83.69 181 LEU A C 1
ATOM 1415 O O . LEU A 1 181 ? -1.516 4.889 -4.269 1.00 83.69 181 LEU A O 1
ATOM 1419 N N . ALA A 1 182 ? 0.014 4.709 -2.635 1.00 82.38 182 ALA A N 1
ATOM 1420 C CA . ALA A 1 182 ? -0.914 4.238 -1.613 1.00 82.38 182 ALA A CA 1
ATOM 1421 C C . ALA A 1 182 ? -1.957 5.310 -1.265 1.00 82.38 182 ALA A C 1
ATOM 1423 O O . ALA A 1 182 ? -3.146 5.000 -1.181 1.00 82.38 182 ALA A O 1
ATOM 1424 N N . PHE A 1 183 ? -1.536 6.573 -1.126 1.00 82.06 183 PHE A N 1
ATOM 1425 C CA . PHE A 1 183 ? -2.428 7.713 -0.913 1.00 82.06 183 PHE A CA 1
ATOM 1426 C C . PHE A 1 183 ? -3.426 7.871 -2.062 1.00 82.06 183 PHE A C 1
ATOM 1428 O O . PHE A 1 183 ? -4.625 8.003 -1.823 1.00 82.06 183 PHE A O 1
ATOM 1435 N N . THR A 1 184 ? -2.953 7.792 -3.306 1.00 80.69 184 THR A N 1
ATOM 1436 C CA . THR A 1 184 ? -3.804 7.871 -4.500 1.00 80.69 184 THR A CA 1
ATOM 1437 C C . THR A 1 184 ? -4.838 6.748 -4.506 1.00 80.69 184 THR A C 1
ATOM 1439 O O . THR A 1 184 ? -6.030 7.007 -4.675 1.00 80.69 184 THR A O 1
ATOM 1442 N N . GLY A 1 185 ? -4.417 5.511 -4.224 1.00 79.12 185 GLY A N 1
ATOM 1443 C CA . GLY A 1 185 ? -5.333 4.380 -4.081 1.00 79.12 185 GLY A CA 1
ATOM 1444 C C . GLY A 1 185 ? -6.364 4.599 -2.968 1.00 79.12 185 GLY A C 1
ATOM 1445 O O . GLY A 1 185 ? -7.558 4.414 -3.185 1.00 79.12 185 GLY A O 1
ATOM 1446 N N . HIS A 1 186 ? -5.941 5.067 -1.792 1.00 81.44 186 HIS A N 1
ATOM 1447 C CA . HIS A 1 186 ? -6.847 5.394 -0.685 1.00 81.44 186 HIS A CA 1
ATOM 1448 C C . HIS A 1 186 ? -7.856 6.487 -1.034 1.00 81.44 186 HIS A C 1
ATOM 1450 O O . HIS A 1 186 ? -9.031 6.359 -0.707 1.00 81.44 186 HIS A O 1
ATOM 1456 N N . ARG A 1 187 ? -7.438 7.539 -1.736 1.00 78.38 187 ARG A N 1
ATOM 1457 C CA . ARG A 1 187 ? -8.349 8.606 -2.160 1.00 78.38 187 ARG A CA 1
ATOM 1458 C C . ARG A 1 187 ? -9.377 8.097 -3.177 1.00 78.38 187 ARG A C 1
ATOM 1460 O O . ARG A 1 187 ? -10.553 8.457 -3.125 1.00 78.38 187 ARG A O 1
ATOM 1467 N N . MET A 1 188 ? -8.948 7.198 -4.057 1.00 75.94 188 MET A N 1
ATOM 1468 C CA . MET A 1 188 ? -9.799 6.575 -5.067 1.00 75.94 188 MET A CA 1
ATOM 1469 C C . MET A 1 188 ? -10.817 5.590 -4.461 1.00 75.94 188 MET A C 1
ATOM 1471 O O . MET A 1 188 ? -11.935 5.469 -4.955 1.00 75.94 188 MET A O 1
ATOM 1475 N N . ARG A 1 189 ? -10.481 4.949 -3.334 1.00 79.38 189 ARG A N 1
ATOM 1476 C CA . ARG A 1 189 ? -11.384 4.071 -2.566 1.00 79.38 189 ARG A CA 1
ATOM 1477 C C . ARG A 1 189 ? -12.654 4.776 -2.078 1.00 79.38 189 ARG A C 1
ATOM 1479 O O . ARG A 1 189 ? -13.698 4.127 -1.997 1.00 79.38 189 ARG A O 1
ATOM 1486 N N . SER A 1 190 ? -12.569 6.071 -1.769 1.00 70.62 190 SER A N 1
ATOM 1487 C CA . SER A 1 190 ? -13.708 6.861 -1.282 1.00 70.62 190 SER A CA 1
ATOM 1488 C C . SER A 1 190 ? -14.816 7.017 -2.333 1.00 70.62 190 SER A C 1
ATOM 1490 O O . SER A 1 190 ? -15.994 7.072 -1.994 1.00 70.62 190 SER A O 1
ATOM 1492 N N . HIS A 1 191 ? -14.449 6.957 -3.618 1.00 70.62 191 HIS A N 1
ATOM 1493 C CA . HIS A 1 191 ? -15.333 7.155 -4.774 1.00 70.62 191 HIS A CA 1
ATOM 1494 C C . HIS A 1 191 ? -15.854 5.825 -5.356 1.00 70.62 191 HIS A C 1
ATOM 1496 O O . HIS A 1 191 ? -16.075 5.688 -6.557 1.00 70.62 191 HIS A O 1
ATOM 1502 N N . LYS A 1 192 ? -15.986 4.787 -4.521 1.00 77.19 192 LYS A N 1
ATOM 1503 C CA . LYS A 1 192 ? -16.549 3.499 -4.947 1.00 77.19 192 LYS A CA 1
ATOM 1504 C C . LYS A 1 192 ? -18.070 3.521 -4.969 1.00 77.19 192 LYS A C 1
ATOM 1506 O O . LYS A 1 192 ? -18.702 3.776 -3.938 1.00 77.19 192 LYS A O 1
ATOM 1511 N N . ASN A 1 193 ? -18.627 3.062 -6.086 1.00 73.75 193 ASN A N 1
ATOM 1512 C CA . ASN A 1 193 ? -20.066 2.878 -6.255 1.00 73.75 193 ASN A CA 1
ATOM 1513 C C . ASN A 1 193 ? -20.525 1.526 -5.686 1.00 73.75 193 ASN A C 1
ATOM 1515 O O . ASN A 1 193 ? -19.708 0.661 -5.354 1.00 73.75 193 ASN A O 1
ATOM 1519 N N . HIS A 1 194 ? -21.840 1.325 -5.564 1.00 71.50 194 HIS A N 1
ATOM 1520 C CA . HIS A 1 194 ? -22.427 0.099 -4.997 1.00 71.50 194 HIS A CA 1
ATOM 1521 C C . HIS A 1 194 ? -22.000 -1.183 -5.741 1.00 71.50 194 HIS A C 1
ATOM 1523 O O . HIS A 1 194 ? -21.910 -2.250 -5.139 1.00 71.50 194 HIS A O 1
ATOM 1529 N N . ALA A 1 195 ? -21.623 -1.076 -7.020 1.00 61.59 195 ALA A N 1
ATOM 1530 C CA . ALA A 1 195 ? -21.056 -2.175 -7.807 1.00 61.59 195 ALA A CA 1
ATOM 1531 C C . ALA A 1 195 ? -19.616 -2.574 -7.404 1.00 61.59 195 ALA A C 1
ATOM 1533 O O . ALA A 1 195 ? -19.109 -3.598 -7.861 1.00 61.59 195 ALA A O 1
ATOM 1534 N N . GLY A 1 196 ? -18.941 -1.788 -6.558 1.00 58.34 196 GLY A N 1
ATOM 1535 C CA . GLY A 1 196 ? -17.544 -2.000 -6.161 1.00 58.34 196 GLY A CA 1
ATOM 1536 C C . GLY A 1 196 ? -16.510 -1.484 -7.168 1.00 58.34 196 GLY A C 1
ATOM 1537 O O . GLY A 1 196 ? -15.312 -1.670 -6.951 1.00 58.34 196 GLY A O 1
ATOM 1538 N N . THR A 1 197 ? -16.952 -0.823 -8.240 1.00 65.69 197 THR A N 1
ATOM 1539 C CA . THR A 1 197 ? -16.096 -0.163 -9.231 1.00 65.69 197 THR A CA 1
ATOM 1540 C C . THR A 1 197 ? -15.852 1.302 -8.861 1.00 65.69 197 THR A C 1
ATOM 1542 O O . THR A 1 197 ? -16.682 1.946 -8.216 1.00 65.69 197 THR A O 1
ATOM 1545 N N . VAL A 1 198 ? -14.692 1.822 -9.265 1.00 64.19 198 VAL A N 1
ATOM 1546 C CA . VAL A 1 198 ? -14.359 3.250 -9.189 1.00 64.19 198 VAL A CA 1
ATOM 1547 C C . VAL A 1 198 ? -14.713 3.856 -10.545 1.00 64.19 198 VAL A C 1
ATOM 1549 O O . VAL A 1 198 ? -14.119 3.464 -11.549 1.00 64.19 198 VAL A O 1
ATOM 1552 N N . HIS A 1 199 ? -15.676 4.776 -10.597 1.00 61.44 199 HIS A N 1
ATOM 1553 C CA . HIS A 1 199 ? -15.993 5.491 -11.836 1.00 61.44 199 HIS A CA 1
ATOM 1554 C C . HIS A 1 199 ? -15.036 6.663 -12.004 1.00 61.44 199 HIS A C 1
ATOM 1556 O O . HIS A 1 199 ? -14.982 7.524 -11.134 1.00 61.44 199 HIS A O 1
ATOM 1562 N N . LEU A 1 200 ? -14.282 6.684 -13.111 1.00 59.38 200 LEU A N 1
ATOM 1563 C CA . LEU A 1 200 ? -13.244 7.692 -13.346 1.00 59.38 200 LEU A CA 1
ATOM 1564 C C . LEU A 1 200 ? -13.790 9.112 -13.591 1.00 59.38 200 LEU A C 1
ATOM 1566 O O . LEU A 1 200 ? -13.079 10.093 -13.366 1.00 59.38 200 LEU A O 1
ATOM 1570 N N . ASP A 1 201 ? -15.053 9.210 -14.003 1.00 60.41 201 ASP A N 1
ATOM 1571 C CA . ASP A 1 201 ? -15.720 10.471 -14.339 1.00 60.41 201 ASP A CA 1
ATOM 1572 C C . ASP A 1 201 ? -16.343 11.182 -13.127 1.00 60.41 201 ASP A C 1
ATOM 1574 O O . ASP A 1 201 ? -16.605 12.379 -13.190 1.00 60.41 201 ASP A O 1
ATOM 1578 N N . GLU A 1 202 ? -16.513 10.478 -12.004 1.00 61.84 202 GLU A N 1
ATOM 1579 C CA . GLU A 1 202 ? -17.050 11.030 -10.748 1.00 61.84 202 GLU A CA 1
ATOM 1580 C C . GLU A 1 202 ? -15.940 11.441 -9.761 1.00 61.84 202 GLU A C 1
ATOM 1582 O O . GLU A 1 202 ? -16.224 11.816 -8.624 1.00 61.84 202 GLU A O 1
ATOM 1587 N N . LEU A 1 203 ? -14.660 11.363 -10.155 1.00 64.75 203 LEU A N 1
ATOM 1588 C CA . LEU A 1 203 ? -13.565 11.806 -9.291 1.00 64.75 203 LEU A CA 1
ATOM 1589 C C . LEU A 1 203 ? -13.482 13.329 -9.259 1.00 64.75 203 LEU A C 1
ATOM 1591 O O . LEU A 1 203 ? -13.332 13.977 -10.296 1.00 64.75 203 LEU A O 1
ATOM 1595 N N . ASP A 1 204 ? -13.398 13.876 -8.047 1.00 75.12 204 ASP A N 1
ATOM 1596 C CA . ASP A 1 204 ? -12.971 15.258 -7.844 1.00 75.12 204 ASP A CA 1
ATOM 1597 C C . ASP A 1 204 ? -11.659 15.546 -8.590 1.00 75.12 204 ASP A C 1
ATOM 1599 O O . ASP A 1 204 ? -10.743 14.711 -8.629 1.00 75.12 204 ASP A O 1
ATOM 1603 N N . GLY A 1 205 ? -11.520 16.768 -9.116 1.00 71.81 205 GLY A N 1
ATOM 1604 C CA . GLY A 1 205 ? -10.354 17.183 -9.906 1.00 71.81 205 GLY A CA 1
ATOM 1605 C C . GLY A 1 205 ? -9.010 16.928 -9.211 1.00 71.81 205 GLY A C 1
ATOM 1606 O O . GLY A 1 205 ? -8.041 16.550 -9.864 1.00 71.81 205 GLY A O 1
ATOM 1607 N N . LEU A 1 206 ? -8.965 17.025 -7.877 1.00 74.38 206 LEU A N 1
ATOM 1608 C CA . LEU A 1 206 ? -7.780 16.695 -7.081 1.00 74.38 206 LEU A CA 1
ATOM 1609 C C . LEU A 1 206 ? -7.426 15.199 -7.128 1.00 74.38 206 LEU A C 1
ATOM 1611 O O . LEU A 1 206 ? -6.250 14.849 -7.183 1.00 74.38 206 LEU A O 1
ATOM 1615 N N . THR A 1 207 ? -8.413 14.300 -7.122 1.00 76.12 207 THR A N 1
ATOM 1616 C CA . THR A 1 207 ? -8.153 12.855 -7.221 1.00 76.12 207 THR A CA 1
ATOM 1617 C C . THR A 1 207 ? -7.756 12.464 -8.640 1.00 76.12 207 THR A C 1
ATOM 1619 O O . THR A 1 207 ? -6.869 11.631 -8.811 1.00 76.12 207 THR A O 1
ATOM 1622 N N . LYS A 1 208 ? -8.336 13.114 -9.658 1.00 78.62 208 LYS A N 1
ATOM 1623 C CA . LYS A 1 208 ? -7.913 12.959 -11.056 1.00 78.62 208 LYS A CA 1
ATOM 1624 C C . LYS A 1 208 ? -6.477 13.447 -11.268 1.00 78.62 208 LYS A C 1
ATOM 1626 O O . LYS A 1 208 ? -5.695 12.755 -11.914 1.00 78.62 208 LYS A O 1
ATOM 1631 N N . ALA A 1 209 ? -6.110 14.581 -10.669 1.00 79.44 209 ALA A N 1
ATOM 1632 C CA . ALA A 1 209 ? -4.738 15.079 -10.666 1.00 79.44 209 ALA A CA 1
ATOM 1633 C C . ALA A 1 209 ? -3.790 14.100 -9.957 1.00 79.44 209 ALA A C 1
ATOM 1635 O O . ALA A 1 209 ? -2.784 13.716 -10.541 1.00 79.44 209 ALA A O 1
ATOM 1636 N N . ALA A 1 210 ? -4.143 13.619 -8.759 1.00 81.25 210 ALA A N 1
ATOM 1637 C CA . ALA A 1 210 ? -3.341 12.634 -8.030 1.00 81.25 210 ALA A CA 1
ATOM 1638 C C . ALA A 1 210 ? -3.152 11.330 -8.823 1.00 81.25 210 ALA A C 1
ATOM 1640 O O . ALA A 1 210 ? -2.043 10.806 -8.890 1.00 81.25 210 ALA A O 1
ATOM 1641 N N . PHE A 1 211 ? -4.205 10.838 -9.483 1.00 81.75 211 PHE A N 1
ATOM 1642 C CA . PHE A 1 211 ? -4.123 9.676 -10.365 1.00 81.75 211 PHE A CA 1
ATOM 1643 C C . PHE A 1 211 ? -3.224 9.934 -11.581 1.00 81.75 211 PHE A C 1
ATOM 1645 O O . PHE A 1 211 ? -2.371 9.107 -11.893 1.00 81.75 211 PHE A O 1
ATOM 1652 N N . GLY A 1 212 ? -3.349 11.099 -12.223 1.00 83.75 212 GLY A N 1
ATOM 1653 C CA . GLY A 1 212 ? -2.467 11.512 -13.316 1.00 83.75 212 GLY A CA 1
ATOM 1654 C C . GLY A 1 212 ? -1.000 11.589 -12.885 1.00 83.75 212 GLY A C 1
ATOM 1655 O O . GLY A 1 212 ? -0.128 11.046 -13.560 1.00 83.75 212 GLY A O 1
ATOM 1656 N N . THR A 1 213 ? -0.722 12.177 -11.721 1.00 85.44 213 THR A N 1
ATOM 1657 C CA . THR A 1 213 ? 0.620 12.198 -11.131 1.00 85.44 213 THR A CA 1
ATOM 1658 C C . THR A 1 213 ? 1.110 10.788 -10.805 1.00 85.44 213 THR A C 1
ATOM 1660 O O . THR A 1 213 ? 2.273 10.489 -11.048 1.00 85.44 213 THR A O 1
ATOM 1663 N N . ALA A 1 214 ? 0.248 9.890 -10.318 1.00 85.75 214 ALA A N 1
ATOM 1664 C CA . ALA A 1 214 ? 0.636 8.510 -10.033 1.00 85.75 214 ALA A CA 1
ATOM 1665 C C . ALA A 1 214 ? 1.024 7.771 -11.320 1.00 85.75 214 ALA A C 1
ATOM 1667 O O . ALA A 1 214 ? 2.051 7.100 -11.344 1.00 85.75 214 ALA A O 1
ATOM 1668 N N . LEU A 1 215 ? 0.267 7.950 -12.409 1.00 89.38 215 LEU A N 1
ATOM 1669 C CA . LEU A 1 215 ? 0.634 7.420 -13.725 1.00 89.38 215 LEU A CA 1
ATOM 1670 C C . LEU A 1 215 ? 1.959 8.003 -14.232 1.00 89.38 215 LEU A C 1
ATOM 1672 O O . LEU A 1 215 ? 2.773 7.261 -14.777 1.00 89.38 215 LEU A O 1
ATOM 1676 N N . ALA A 1 216 ? 2.206 9.297 -14.014 1.00 89.12 216 ALA A N 1
ATOM 1677 C CA . ALA A 1 216 ? 3.478 9.922 -14.364 1.00 89.12 216 ALA A CA 1
ATOM 1678 C C . ALA A 1 216 ? 4.649 9.317 -13.569 1.00 89.12 216 ALA A C 1
ATOM 1680 O O . ALA A 1 216 ? 5.660 8.959 -14.165 1.00 89.12 216 ALA A O 1
ATOM 1681 N N . VAL A 1 217 ? 4.499 9.128 -12.251 1.00 86.88 217 VAL A N 1
ATOM 1682 C CA . VAL A 1 217 ? 5.507 8.471 -11.396 1.00 86.88 217 VAL A CA 1
ATOM 1683 C C . VAL A 1 217 ? 5.773 7.041 -11.868 1.00 86.88 217 VAL A C 1
ATOM 1685 O O . VAL A 1 217 ? 6.930 6.665 -12.036 1.00 86.88 217 VAL A O 1
ATOM 1688 N N . ILE A 1 218 ? 4.723 6.265 -12.156 1.00 89.69 218 ILE A N 1
ATOM 1689 C CA . ILE A 1 218 ? 4.849 4.905 -12.705 1.00 89.69 218 ILE A CA 1
ATOM 1690 C C . ILE A 1 218 ? 5.625 4.925 -14.028 1.00 89.69 218 ILE A C 1
ATOM 1692 O O . ILE A 1 218 ? 6.515 4.101 -14.230 1.00 89.69 218 ILE A O 1
ATOM 1696 N N . GLY A 1 219 ? 5.321 5.878 -14.914 1.00 90.50 219 GLY A N 1
ATOM 1697 C CA . GLY A 1 219 ? 6.025 6.052 -16.183 1.00 90.50 219 GLY A CA 1
ATOM 1698 C C . GLY A 1 219 ? 7.507 6.380 -16.001 1.00 90.50 219 GLY A C 1
ATOM 1699 O O . GLY A 1 219 ? 8.348 5.791 -16.677 1.00 90.50 219 GLY A O 1
ATOM 1700 N N . VAL A 1 220 ? 7.842 7.263 -15.056 1.00 89.88 220 VAL A N 1
ATOM 1701 C CA . VAL A 1 220 ? 9.235 7.606 -14.727 1.00 89.88 220 VAL A CA 1
ATOM 1702 C C . VAL A 1 220 ? 9.984 6.389 -14.184 1.00 89.88 220 VAL A C 1
ATOM 1704 O O . VAL A 1 220 ? 11.068 6.086 -14.678 1.00 89.88 220 VAL A O 1
ATOM 1707 N N . LEU A 1 221 ? 9.407 5.654 -13.229 1.00 86.88 221 LEU A N 1
ATOM 1708 C CA . LEU A 1 221 ? 10.022 4.437 -12.684 1.00 86.88 221 LEU A CA 1
ATOM 1709 C C . LEU A 1 221 ? 10.244 3.383 -13.778 1.00 86.88 221 LEU A C 1
ATOM 1711 O O . LEU A 1 221 ? 11.331 2.816 -13.881 1.00 86.88 221 LEU A O 1
ATOM 1715 N N . ALA A 1 222 ? 9.258 3.174 -14.654 1.00 89.38 222 ALA A N 1
ATOM 1716 C CA . ALA A 1 222 ? 9.383 2.255 -15.782 1.00 89.38 222 ALA A CA 1
ATOM 1717 C C . ALA A 1 222 ? 10.484 2.687 -16.768 1.00 89.38 222 ALA A C 1
ATOM 1719 O O . ALA A 1 222 ? 11.254 1.847 -17.233 1.00 89.38 222 ALA A O 1
ATOM 1720 N N . ALA A 1 223 ? 10.605 3.985 -17.059 1.00 89.75 223 ALA A N 1
ATOM 1721 C CA . ALA A 1 223 ? 11.655 4.516 -17.926 1.00 89.75 223 ALA A CA 1
ATOM 1722 C C . ALA A 1 223 ? 13.055 4.347 -17.313 1.00 89.75 223 ALA A C 1
ATOM 1724 O O . ALA A 1 223 ? 13.979 3.926 -18.008 1.00 89.75 223 ALA A O 1
ATOM 1725 N N . LEU A 1 224 ? 13.211 4.608 -16.011 1.00 87.81 224 LEU A N 1
ATOM 1726 C CA . LEU A 1 224 ? 14.467 4.363 -15.295 1.00 87.81 224 LEU A CA 1
ATOM 1727 C C . LEU A 1 224 ? 14.852 2.880 -15.343 1.00 87.81 224 LEU A C 1
ATOM 1729 O O . LEU A 1 224 ? 16.004 2.554 -15.636 1.00 87.81 224 LEU A O 1
ATOM 1733 N N . MET A 1 225 ? 13.882 1.982 -15.142 1.00 88.56 225 MET A N 1
ATOM 1734 C CA . MET A 1 225 ? 14.097 0.536 -15.252 1.00 88.56 225 MET A CA 1
ATOM 1735 C C . MET A 1 225 ? 14.497 0.114 -16.665 1.00 88.56 225 MET A C 1
ATOM 1737 O O . MET A 1 225 ? 15.418 -0.689 -16.825 1.00 88.56 225 MET A O 1
ATOM 1741 N N . PHE A 1 226 ? 13.859 0.683 -17.690 1.00 89.94 226 PHE A N 1
ATOM 1742 C CA . PHE A 1 226 ? 14.241 0.451 -19.080 1.00 89.94 226 PHE A CA 1
ATOM 1743 C C . PHE A 1 226 ? 15.693 0.867 -19.329 1.00 89.94 226 PHE A C 1
ATOM 1745 O O . PHE A 1 226 ? 16.484 0.067 -19.817 1.00 89.94 226 PHE A O 1
ATOM 1752 N N . ILE A 1 227 ? 16.065 2.097 -18.965 1.00 88.69 227 ILE A N 1
ATOM 1753 C CA . ILE A 1 227 ? 17.415 2.625 -19.202 1.00 88.69 227 ILE A CA 1
ATOM 1754 C C . ILE A 1 227 ? 18.456 1.754 -18.496 1.00 88.69 227 ILE A C 1
ATOM 1756 O O . ILE A 1 227 ? 19.438 1.346 -19.115 1.00 88.69 227 ILE A O 1
ATOM 1760 N N . ARG A 1 228 ? 18.220 1.412 -17.224 1.00 88.12 228 ARG A N 1
ATOM 1761 C CA . ARG A 1 228 ? 19.146 0.594 -16.435 1.00 88.12 228 ARG A CA 1
ATOM 1762 C C . ARG A 1 228 ? 19.333 -0.792 -17.039 1.00 88.12 228 ARG A C 1
ATOM 1764 O O . ARG A 1 228 ? 20.465 -1.199 -17.295 1.00 88.12 228 ARG A O 1
ATOM 1771 N N . MET A 1 229 ? 18.241 -1.501 -17.317 1.00 88.75 229 MET A N 1
ATOM 1772 C CA . MET A 1 229 ? 18.332 -2.840 -17.894 1.00 88.75 229 MET A CA 1
ATOM 1773 C C . MET A 1 229 ? 18.938 -2.794 -19.302 1.00 88.75 229 MET A C 1
ATOM 1775 O O . MET A 1 229 ? 19.711 -3.673 -19.663 1.00 88.75 229 MET A O 1
ATOM 1779 N N . HIS A 1 230 ? 18.663 -1.747 -20.083 1.00 88.44 230 HIS A N 1
ATOM 1780 C CA . HIS A 1 230 ? 19.277 -1.555 -21.395 1.00 88.44 230 HIS A CA 1
ATOM 1781 C C . HIS A 1 230 ? 20.796 -1.417 -21.291 1.00 88.44 230 HIS A C 1
ATOM 1783 O O . HIS A 1 230 ? 21.516 -2.087 -22.029 1.00 88.44 230 HIS A O 1
ATOM 1789 N N . THR A 1 231 ? 21.297 -0.608 -20.351 1.00 86.88 231 THR A N 1
ATOM 1790 C CA . THR A 1 231 ? 22.746 -0.472 -20.140 1.00 86.88 231 THR A CA 1
ATOM 1791 C C . THR A 1 231 ? 23.409 -1.793 -19.750 1.00 86.88 231 THR A C 1
ATOM 1793 O O . THR A 1 231 ? 24.440 -2.135 -20.323 1.00 86.88 231 THR A O 1
ATOM 1796 N N . GLU A 1 232 ? 22.790 -2.577 -18.864 1.00 87.25 232 GLU A N 1
ATOM 1797 C CA . GLU A 1 232 ? 23.314 -3.880 -18.430 1.00 87.25 232 GLU A CA 1
ATOM 1798 C C . GLU A 1 232 ? 23.294 -4.920 -19.560 1.00 87.25 232 GLU A C 1
ATOM 1800 O O . GLU A 1 232 ? 24.269 -5.636 -19.774 1.00 87.25 232 GLU A O 1
ATOM 1805 N N . VAL A 1 233 ? 22.211 -4.982 -20.343 1.00 87.06 233 VAL A N 1
ATOM 1806 C CA . VAL A 1 233 ? 22.091 -5.918 -21.475 1.00 87.06 233 VAL A CA 1
ATOM 1807 C C . VAL A 1 233 ? 23.109 -5.581 -22.565 1.00 87.06 233 VAL A C 1
ATOM 1809 O O . VAL A 1 233 ? 23.760 -6.480 -23.095 1.00 87.06 233 VAL A O 1
ATOM 1812 N N . VAL A 1 234 ? 23.294 -4.297 -22.884 1.00 88.81 234 VAL A N 1
ATOM 1813 C CA . VAL A 1 234 ? 24.310 -3.863 -23.854 1.00 88.81 234 VAL A CA 1
ATOM 1814 C C . VAL A 1 234 ? 25.719 -4.160 -23.343 1.00 88.81 234 VAL A C 1
ATOM 1816 O O . VAL A 1 234 ? 26.553 -4.626 -24.118 1.00 88.81 234 VAL A O 1
ATOM 1819 N N . TYR A 1 235 ? 25.985 -3.944 -22.053 1.00 86.56 235 TYR A N 1
ATOM 1820 C CA . TYR A 1 235 ? 27.275 -4.271 -21.449 1.00 86.56 235 TYR A CA 1
ATOM 1821 C C . TYR A 1 235 ? 27.561 -5.780 -21.489 1.00 86.56 235 TYR A C 1
ATOM 1823 O O . TYR A 1 235 ? 28.644 -6.195 -21.896 1.00 86.56 235 TYR A O 1
ATOM 1831 N N . ALA A 1 236 ? 26.575 -6.608 -21.140 1.00 86.44 236 ALA A N 1
ATOM 1832 C CA . ALA A 1 236 ? 26.732 -8.057 -21.058 1.00 86.44 236 ALA A CA 1
ATOM 1833 C C . ALA A 1 236 ? 26.822 -8.749 -22.431 1.00 86.44 236 ALA A C 1
ATOM 1835 O O . ALA A 1 236 ? 27.595 -9.692 -22.593 1.00 86.44 236 ALA A O 1
ATOM 1836 N N . LEU A 1 237 ? 26.037 -8.312 -23.424 1.00 85.12 237 LEU A N 1
ATOM 1837 C CA . LEU A 1 237 ? 26.008 -8.934 -24.759 1.00 85.12 237 LEU A CA 1
ATOM 1838 C C . LEU A 1 237 ? 26.935 -8.243 -25.774 1.00 85.12 237 LEU A C 1
ATOM 1840 O O . LEU A 1 237 ? 27.171 -8.775 -26.865 1.00 85.12 237 LEU A O 1
ATOM 1844 N N . GLY A 1 238 ? 27.460 -7.065 -25.435 1.00 80.75 238 GLY A N 1
ATOM 1845 C CA . GLY A 1 238 ? 28.320 -6.273 -26.304 1.00 80.75 238 GLY A CA 1
ATOM 1846 C C . GLY A 1 238 ? 27.632 -5.849 -27.615 1.00 80.75 238 GLY A C 1
ATOM 1847 O O . GLY A 1 238 ? 26.402 -5.824 -27.717 1.00 80.75 238 GLY A O 1
ATOM 1848 N N . PRO A 1 239 ? 28.405 -5.553 -28.678 1.00 74.00 239 PRO A N 1
ATOM 1849 C CA . PRO A 1 239 ? 27.880 -5.041 -29.953 1.00 74.00 239 PRO A CA 1
ATOM 1850 C C . PRO A 1 239 ? 26.891 -5.970 -30.679 1.00 74.00 239 PRO A C 1
ATOM 1852 O O . PRO A 1 239 ? 26.247 -5.554 -31.638 1.00 74.00 239 PRO A O 1
ATOM 1855 N N . ARG A 1 240 ? 26.769 -7.236 -30.253 1.00 74.38 240 ARG A N 1
ATOM 1856 C CA . ARG A 1 240 ? 25.887 -8.250 -30.859 1.00 74.38 240 ARG A CA 1
ATOM 1857 C C . ARG A 1 240 ? 24.486 -8.299 -30.241 1.00 74.38 240 ARG A C 1
ATOM 1859 O O . ARG A 1 240 ? 23.674 -9.113 -30.670 1.00 74.38 240 ARG A O 1
ATOM 1866 N N . ALA A 1 241 ? 24.189 -7.442 -29.264 1.00 74.25 241 ALA A N 1
ATOM 1867 C CA . ALA A 1 241 ? 22.919 -7.459 -28.542 1.00 74.25 241 ALA A CA 1
ATOM 1868 C C . ALA A 1 241 ? 21.688 -7.215 -29.445 1.00 74.25 241 ALA A C 1
ATOM 1870 O O . ALA A 1 241 ? 20.610 -7.753 -29.179 1.00 74.25 241 ALA A O 1
ATOM 1871 N N . GLY A 1 242 ? 21.837 -6.454 -30.537 1.00 80.81 242 GLY A N 1
ATOM 1872 C CA . GLY A 1 242 ? 20.794 -6.264 -31.552 1.00 80.81 242 GLY A CA 1
ATOM 1873 C C . GLY A 1 242 ? 19.417 -5.948 -30.950 1.00 80.81 242 GLY A C 1
ATOM 1874 O O . GLY A 1 242 ? 19.278 -5.065 -30.111 1.00 80.81 242 GLY A O 1
ATOM 1875 N N . VAL A 1 243 ? 18.393 -6.709 -31.343 1.00 83.75 243 VAL A N 1
ATOM 1876 C CA . VAL A 1 243 ? 17.004 -6.532 -30.870 1.00 83.75 243 VAL A CA 1
ATOM 1877 C C . VAL A 1 243 ? 16.825 -6.902 -29.388 1.00 83.75 243 VAL A C 1
ATOM 1879 O O . VAL A 1 243 ? 15.984 -6.321 -28.700 1.00 83.75 243 VAL A O 1
ATOM 1882 N N . THR A 1 244 ? 17.626 -7.830 -28.853 1.00 84.44 244 THR A N 1
ATOM 1883 C CA . THR A 1 244 ? 17.501 -8.271 -27.448 1.00 84.44 244 THR A CA 1
ATOM 1884 C C . THR A 1 244 ? 17.840 -7.164 -26.448 1.00 84.44 244 THR A C 1
ATOM 1886 O O . THR A 1 244 ? 17.243 -7.127 -25.370 1.00 84.44 244 THR A O 1
ATOM 1889 N N . ALA A 1 245 ? 18.687 -6.207 -26.855 1.00 86.69 245 ALA A N 1
ATOM 1890 C CA . ALA A 1 245 ? 18.986 -4.988 -26.105 1.00 86.69 245 ALA A CA 1
ATOM 1891 C C . ALA A 1 245 ? 17.746 -4.142 -25.811 1.00 86.69 245 ALA A C 1
ATOM 1893 O O . ALA A 1 245 ? 17.740 -3.424 -24.826 1.00 86.69 245 ALA A O 1
ATOM 1894 N N . LEU A 1 246 ? 16.693 -4.234 -26.627 1.00 87.75 246 LEU A N 1
ATOM 1895 C CA . LEU A 1 246 ? 15.465 -3.457 -26.449 1.00 87.75 246 LEU A CA 1
ATOM 1896 C C . LEU A 1 246 ? 14.346 -4.282 -25.813 1.00 87.75 246 LEU A C 1
ATOM 1898 O O . LEU A 1 246 ? 13.619 -3.781 -24.957 1.00 87.75 246 LEU A O 1
ATOM 1902 N N . VAL A 1 247 ? 14.217 -5.555 -26.198 1.00 90.12 247 VAL A N 1
ATOM 1903 C CA . VAL A 1 247 ? 13.106 -6.411 -25.754 1.00 90.12 247 VAL A CA 1
ATOM 1904 C C . VAL A 1 247 ? 13.183 -6.718 -24.261 1.00 90.12 247 VAL A C 1
ATOM 1906 O O . VAL A 1 247 ? 12.174 -6.602 -23.567 1.00 90.12 247 VAL A O 1
ATOM 1909 N N . ILE A 1 248 ? 14.363 -7.088 -23.751 1.00 87.62 248 ILE A N 1
ATOM 1910 C CA . ILE A 1 248 ? 14.515 -7.463 -22.338 1.00 87.62 248 ILE A CA 1
ATOM 1911 C C . ILE A 1 248 ? 14.236 -6.259 -21.421 1.00 87.62 248 ILE A C 1
ATOM 1913 O O . ILE A 1 248 ? 13.393 -6.388 -20.528 1.00 87.62 248 ILE A O 1
ATOM 1917 N N . PRO A 1 249 ? 14.839 -5.074 -21.639 1.00 89.19 249 PRO A N 1
ATOM 1918 C CA . PRO A 1 249 ? 14.541 -3.905 -20.815 1.00 89.19 249 PRO A CA 1
ATOM 1919 C C . PRO A 1 249 ? 13.091 -3.447 -20.909 1.00 89.19 249 PRO A C 1
ATOM 1921 O O . PRO A 1 249 ? 12.511 -3.059 -19.897 1.00 89.19 249 PRO A O 1
ATOM 1924 N N . LEU A 1 250 ? 12.483 -3.522 -22.098 1.00 90.88 250 LEU A N 1
ATOM 1925 C CA . LEU A 1 250 ? 11.078 -3.164 -22.279 1.00 90.88 250 LEU A CA 1
ATOM 1926 C C . LEU A 1 250 ? 10.160 -4.092 -21.483 1.00 90.88 250 LEU A C 1
ATOM 1928 O O . LEU A 1 250 ? 9.257 -3.616 -20.799 1.00 90.88 250 LEU A O 1
ATOM 1932 N N . ALA A 1 251 ? 10.409 -5.403 -21.525 1.00 89.31 251 ALA A N 1
ATOM 1933 C CA . ALA A 1 251 ? 9.636 -6.367 -20.752 1.00 89.31 251 ALA A CA 1
ATOM 1934 C C . ALA A 1 251 ? 9.732 -6.085 -19.243 1.00 89.31 251 ALA A C 1
ATOM 1936 O O . ALA A 1 251 ? 8.709 -6.042 -18.560 1.00 89.31 251 ALA A O 1
ATOM 1937 N N . VAL A 1 252 ? 10.939 -5.820 -18.732 1.00 87.12 252 VAL A N 1
ATOM 1938 C CA . VAL A 1 252 ? 11.155 -5.476 -17.315 1.00 87.12 252 VAL A CA 1
ATOM 1939 C C . VAL A 1 252 ? 10.441 -4.171 -16.943 1.00 87.12 252 VAL A C 1
ATOM 1941 O O . VAL A 1 252 ? 9.758 -4.118 -15.919 1.00 87.12 252 VAL A O 1
ATOM 1944 N N . ALA A 1 253 ? 10.526 -3.143 -17.789 1.00 89.62 253 ALA A N 1
ATOM 1945 C CA . ALA A 1 253 ? 9.853 -1.863 -17.577 1.00 89.62 253 ALA A CA 1
ATOM 1946 C C . ALA A 1 253 ? 8.322 -2.004 -17.531 1.00 89.62 253 ALA A C 1
ATOM 1948 O O . ALA A 1 253 ? 7.678 -1.443 -16.646 1.00 89.62 253 ALA A O 1
ATOM 1949 N N . VAL A 1 254 ? 7.734 -2.798 -18.433 1.00 90.19 254 VAL A N 1
ATOM 1950 C CA . VAL A 1 254 ? 6.288 -3.077 -18.442 1.00 90.19 254 VAL A CA 1
ATOM 1951 C C . VAL A 1 254 ? 5.867 -3.824 -17.179 1.00 90.19 254 VAL A C 1
ATOM 1953 O O . VAL A 1 254 ? 4.869 -3.459 -16.559 1.00 90.19 254 VAL A O 1
ATOM 1956 N N . VAL A 1 255 ? 6.629 -4.836 -16.755 1.00 88.94 255 VAL A N 1
ATOM 1957 C CA . VAL A 1 255 ? 6.344 -5.572 -15.514 1.00 88.94 255 VAL A CA 1
ATOM 1958 C C . VAL A 1 255 ? 6.401 -4.641 -14.300 1.00 88.94 255 VAL A C 1
ATOM 1960 O O . VAL A 1 255 ? 5.498 -4.689 -13.465 1.00 88.94 255 VAL A O 1
ATOM 1963 N N . SER A 1 256 ? 7.397 -3.751 -14.227 1.00 88.38 256 SER A N 1
ATOM 1964 C CA . SER A 1 256 ? 7.486 -2.727 -13.176 1.00 88.38 256 SER A CA 1
ATOM 1965 C C . SER A 1 256 ? 6.280 -1.780 -13.199 1.00 88.38 256 SER A C 1
ATOM 1967 O O . SER A 1 256 ? 5.662 -1.533 -12.160 1.00 88.38 256 SER A O 1
ATOM 1969 N N . ALA A 1 257 ? 5.871 -1.310 -14.382 1.0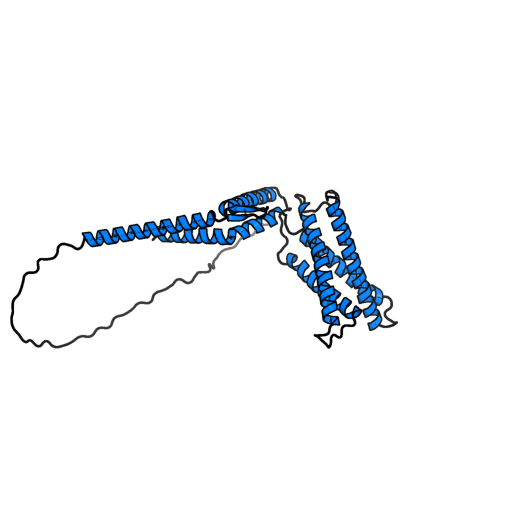0 88.19 257 ALA A N 1
ATOM 1970 C CA . ALA A 1 257 ? 4.712 -0.435 -14.521 1.00 88.19 257 ALA A CA 1
ATOM 1971 C C . ALA A 1 257 ? 3.420 -1.107 -14.029 1.00 88.19 257 ALA A C 1
ATOM 1973 O O . ALA A 1 257 ? 2.658 -0.515 -13.262 1.00 88.19 257 ALA A O 1
ATOM 1974 N N . VAL A 1 258 ? 3.195 -2.366 -14.419 1.00 87.88 258 VAL A N 1
ATOM 1975 C CA . VAL A 1 258 ? 2.040 -3.162 -13.981 1.00 87.88 258 VAL A CA 1
ATOM 1976 C C . VAL A 1 258 ? 2.077 -3.404 -12.473 1.00 87.88 258 VAL A C 1
ATOM 1978 O O . VAL A 1 258 ? 1.048 -3.276 -11.811 1.00 87.88 258 VAL A O 1
ATOM 1981 N N . ALA A 1 259 ? 3.244 -3.718 -11.911 1.00 86.50 259 ALA A N 1
ATOM 1982 C CA . ALA A 1 259 ? 3.410 -3.940 -10.480 1.00 86.50 259 ALA A CA 1
ATOM 1983 C C . ALA A 1 259 ? 3.069 -2.680 -9.668 1.00 86.50 259 ALA A C 1
ATOM 1985 O O . ALA A 1 259 ? 2.281 -2.745 -8.720 1.00 86.50 259 ALA A O 1
ATOM 1986 N N . ASN A 1 260 ? 3.591 -1.523 -10.078 1.00 86.56 260 ASN A N 1
ATOM 1987 C CA . ASN A 1 260 ? 3.305 -0.245 -9.433 1.00 86.56 260 ASN A CA 1
ATOM 1988 C C . ASN A 1 260 ? 1.839 0.184 -9.626 1.00 86.56 260 ASN A C 1
ATOM 1990 O O . ASN A 1 260 ? 1.190 0.635 -8.681 1.00 86.56 260 ASN A O 1
ATOM 1994 N N . TYR A 1 261 ? 1.247 -0.054 -10.797 1.00 86.31 261 TYR A N 1
ATOM 1995 C CA . TYR A 1 261 ? -0.192 0.141 -10.995 1.00 86.31 261 TYR A CA 1
ATOM 1996 C C . TYR A 1 261 ? -1.027 -0.744 -10.056 1.00 86.31 261 TYR A C 1
ATOM 1998 O O . TYR A 1 261 ? -2.001 -0.285 -9.455 1.00 86.31 261 TYR A O 1
ATOM 2006 N N . LEU A 1 262 ? -0.622 -2.001 -9.864 1.00 85.38 262 LEU A N 1
ATOM 2007 C CA . LEU A 1 262 ? -1.304 -2.938 -8.980 1.00 85.38 262 LEU A CA 1
ATOM 2008 C C . LEU A 1 262 ? -1.268 -2.477 -7.513 1.00 85.38 262 LEU A C 1
ATOM 2010 O O . LEU A 1 262 ? -2.236 -2.703 -6.788 1.00 85.38 262 LEU A O 1
ATOM 2014 N N . VAL A 1 263 ? -0.215 -1.771 -7.078 1.00 85.12 263 VAL A N 1
ATOM 2015 C CA . VAL A 1 263 ? -0.175 -1.109 -5.758 1.00 85.12 263 VAL A CA 1
ATOM 2016 C C . VAL A 1 263 ? -1.330 -0.117 -5.621 1.00 85.12 263 VAL A C 1
ATOM 2018 O O . VAL A 1 263 ? -2.066 -0.181 -4.632 1.00 85.12 263 VAL A O 1
ATOM 2021 N N . VAL A 1 264 ? -1.523 0.760 -6.611 1.00 83.81 264 VAL A N 1
ATOM 2022 C CA . VAL A 1 264 ? -2.627 1.737 -6.623 1.00 83.81 264 VAL A CA 1
ATOM 2023 C C . VAL A 1 264 ? -3.973 1.013 -6.640 1.00 83.81 264 VAL A C 1
ATOM 2025 O O . VAL A 1 264 ? -4.841 1.297 -5.812 1.00 83.81 264 VAL A O 1
ATOM 2028 N N . ALA A 1 265 ? -4.131 0.033 -7.532 1.00 80.50 265 ALA A N 1
ATOM 2029 C CA . ALA A 1 265 ? -5.371 -0.715 -7.705 1.00 80.50 265 ALA A CA 1
ATOM 2030 C C . ALA A 1 265 ? -5.769 -1.485 -6.439 1.00 80.50 265 ALA A C 1
ATOM 2032 O O . ALA A 1 265 ? -6.930 -1.454 -6.044 1.00 80.50 265 ALA A O 1
ATOM 2033 N N . ILE A 1 266 ? -4.828 -2.134 -5.749 1.00 83.31 266 ILE A N 1
ATOM 2034 C CA . ILE A 1 266 ? -5.112 -2.871 -4.511 1.00 83.31 266 ILE A CA 1
ATOM 2035 C C . ILE A 1 266 ? -5.553 -1.921 -3.397 1.00 83.31 266 ILE A C 1
ATOM 2037 O O . ILE A 1 266 ? -6.529 -2.212 -2.707 1.00 83.31 266 ILE A O 1
ATOM 2041 N N . HIS A 1 267 ? -4.885 -0.775 -3.228 1.00 82.44 267 HIS A N 1
ATOM 2042 C CA . HIS A 1 267 ? -5.272 0.207 -2.209 1.00 82.44 267 HIS A CA 1
ATOM 2043 C C . HIS A 1 267 ? -6.608 0.888 -2.525 1.00 82.44 267 HIS A C 1
ATOM 2045 O O . HIS A 1 267 ? -7.344 1.227 -1.596 1.00 82.44 267 HIS A O 1
ATOM 2051 N N . ALA A 1 268 ? -6.936 1.038 -3.810 1.00 79.19 268 ALA A N 1
ATOM 2052 C CA . ALA A 1 268 ? -8.244 1.495 -4.252 1.00 79.19 268 ALA A CA 1
ATOM 2053 C C . ALA A 1 268 ? -9.321 0.439 -4.014 1.00 79.19 268 ALA A C 1
ATOM 2055 O O . ALA A 1 268 ? -10.373 0.757 -3.472 1.00 79.19 268 ALA A O 1
ATO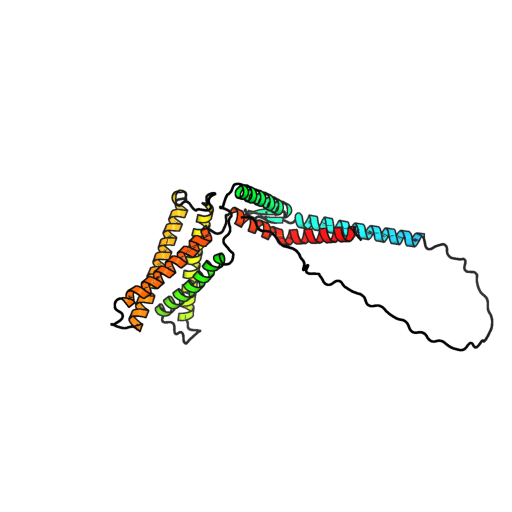M 2056 N N . LEU A 1 269 ? -9.068 -0.826 -4.359 1.00 77.25 269 LEU A N 1
ATOM 2057 C CA . LEU A 1 269 ? -10.065 -1.899 -4.376 1.00 77.25 269 LEU A CA 1
ATOM 2058 C C . LEU A 1 269 ? -10.253 -2.626 -3.035 1.00 77.25 269 LEU A C 1
ATOM 2060 O O . LEU A 1 269 ? -11.310 -3.224 -2.837 1.00 77.25 269 LEU A O 1
ATOM 2064 N N . ASP A 1 270 ? -9.334 -2.523 -2.075 1.00 78.50 270 ASP A N 1
ATOM 2065 C CA . ASP A 1 270 ? -9.450 -3.239 -0.795 1.00 78.50 270 ASP A CA 1
ATOM 2066 C C . ASP A 1 270 ? -10.499 -2.646 0.161 1.00 78.50 270 ASP A C 1
ATOM 2068 O O . ASP A 1 270 ? -10.149 -1.878 1.046 1.00 78.50 270 ASP A O 1
ATOM 2072 N N . GLY A 1 271 ? -11.771 -3.049 0.052 1.00 75.62 271 GLY A N 1
ATOM 2073 C CA . GLY A 1 271 ? -12.858 -2.648 0.960 1.00 75.62 271 GLY A CA 1
ATOM 2074 C C . GLY A 1 271 ? -13.290 -1.178 0.832 1.00 75.62 271 GLY A C 1
ATOM 2075 O O . GLY A 1 271 ? -12.849 -0.465 -0.066 1.00 75.62 271 GLY A O 1
ATOM 2076 N N . SER A 1 272 ? -14.151 -0.702 1.737 1.00 81.62 272 SER A N 1
ATOM 2077 C CA . SER A 1 272 ? -14.640 0.692 1.770 1.00 81.62 272 SER A CA 1
ATOM 2078 C C . SER A 1 272 ? -14.119 1.472 2.981 1.00 81.62 272 SER A C 1
ATOM 2080 O O . SER A 1 272 ? -13.637 0.870 3.943 1.00 81.62 272 SER A O 1
ATOM 2082 N N . ASP A 1 273 ? -14.196 2.801 2.962 1.00 78.94 273 ASP A N 1
ATOM 2083 C CA . ASP A 1 273 ? -13.766 3.638 4.096 1.00 78.94 273 ASP A CA 1
ATOM 2084 C C . ASP A 1 273 ? -14.538 3.311 5.379 1.00 78.94 273 ASP A C 1
ATOM 2086 O O . ASP A 1 273 ? -13.952 3.231 6.457 1.00 78.94 273 ASP A O 1
ATOM 2090 N N . GLN A 1 274 ? -15.827 2.984 5.255 1.00 78.38 274 GLN A N 1
ATOM 2091 C CA . GLN A 1 274 ? -16.649 2.506 6.368 1.00 78.38 274 GLN A CA 1
ATOM 2092 C C . GLN A 1 274 ? -16.076 1.222 6.994 1.00 78.38 274 GLN A C 1
ATOM 2094 O O . GLN A 1 274 ? -15.924 1.112 8.207 1.00 78.38 274 GLN A O 1
ATOM 2099 N N . VAL A 1 275 ? -15.651 0.272 6.162 1.00 80.44 275 VAL A N 1
ATOM 2100 C CA . VAL A 1 275 ? -15.026 -0.979 6.605 1.00 80.44 275 VAL A CA 1
ATOM 2101 C C . VAL A 1 275 ? -13.651 -0.742 7.255 1.00 80.44 275 VAL A C 1
ATOM 2103 O O . VAL A 1 275 ? -13.221 -1.527 8.102 1.00 80.44 275 VAL A O 1
ATOM 2106 N N . ALA A 1 276 ? -12.937 0.324 6.878 1.00 81.81 276 ALA A N 1
ATOM 2107 C CA . ALA A 1 276 ? -11.696 0.732 7.539 1.00 81.81 276 ALA A CA 1
ATOM 2108 C C . ALA A 1 276 ? -11.960 1.449 8.876 1.00 81.81 276 ALA A C 1
ATOM 2110 O O . ALA A 1 276 ? -11.229 1.229 9.843 1.00 81.81 276 ALA A O 1
ATOM 2111 N N . ARG A 1 277 ? -13.013 2.272 8.953 1.00 82.69 277 ARG A N 1
ATOM 2112 C CA . ARG A 1 277 ? -13.478 2.920 10.188 1.00 82.69 277 ARG A CA 1
ATOM 2113 C C . ARG A 1 277 ? -13.923 1.888 11.222 1.00 82.69 277 ARG A C 1
ATOM 2115 O O . ARG A 1 277 ? -13.481 1.964 12.366 1.00 82.69 277 ARG A O 1
ATOM 2122 N N . LEU A 1 278 ? -14.667 0.866 10.803 1.00 85.38 278 LEU A N 1
ATOM 2123 C CA . LEU A 1 278 ? -15.075 -0.248 11.659 1.00 85.38 278 LEU A CA 1
ATOM 2124 C C . LEU A 1 278 ? -13.872 -0.984 12.282 1.00 85.38 278 LEU A C 1
ATOM 2126 O O . LEU A 1 278 ? -13.851 -1.284 13.477 1.00 85.38 278 LEU A O 1
ATOM 2130 N N . ASP A 1 279 ? -12.814 -1.216 11.501 1.00 84.44 279 ASP A N 1
ATOM 2131 C CA . ASP A 1 279 ? -11.565 -1.800 12.009 1.00 84.44 279 ASP A CA 1
ATOM 2132 C C . ASP A 1 279 ? -10.875 -0.902 13.050 1.00 84.44 279 ASP A C 1
ATOM 2134 O O . ASP A 1 279 ? -10.189 -1.409 13.939 1.00 84.44 279 ASP A O 1
ATOM 2138 N N . LYS A 1 280 ? -11.010 0.425 12.947 1.00 83.69 280 LYS A N 1
ATOM 2139 C CA . LYS A 1 280 ? -10.461 1.359 13.940 1.00 83.69 280 LYS A CA 1
ATOM 2140 C C . LYS A 1 280 ? -11.302 1.366 15.219 1.00 83.69 280 LYS A C 1
ATOM 2142 O O . LYS A 1 280 ? -10.717 1.271 16.297 1.00 83.69 280 LYS A O 1
ATOM 2147 N N . LEU A 1 281 ? -12.634 1.405 15.101 1.00 84.19 281 LEU A N 1
ATOM 2148 C CA . LEU A 1 281 ? -13.570 1.315 16.234 1.00 84.19 281 LEU A CA 1
ATOM 2149 C C . LEU A 1 281 ? -13.335 0.025 17.032 1.00 84.19 281 LEU A C 1
ATOM 2151 O O . LEU A 1 281 ? -13.047 0.072 18.230 1.00 84.19 281 LEU A O 1
ATOM 2155 N N . SER A 1 282 ? -13.315 -1.117 16.342 1.00 83.81 282 SER A N 1
ATOM 2156 C CA . SER A 1 282 ? -13.079 -2.420 16.969 1.00 83.81 282 SER A CA 1
ATOM 2157 C C . SER A 1 282 ? -11.721 -2.495 17.671 1.00 83.81 282 SER A C 1
ATOM 2159 O O . SER A 1 282 ? -11.635 -2.984 18.796 1.00 83.81 282 SER A O 1
ATOM 2161 N N . ARG A 1 283 ? -10.638 -1.972 17.072 1.00 86.12 283 ARG A N 1
ATOM 2162 C CA . ARG A 1 283 ? -9.310 -1.926 17.718 1.00 86.12 283 ARG A CA 1
ATOM 2163 C C . ARG A 1 283 ? -9.293 -1.051 18.969 1.00 86.12 283 ARG A C 1
ATOM 2165 O O . ARG A 1 283 ? -8.660 -1.453 19.946 1.00 86.12 283 ARG A O 1
ATOM 2172 N N . ALA A 1 284 ? -9.968 0.099 18.942 1.00 84.31 284 ALA A N 1
ATOM 2173 C CA . ALA A 1 284 ? -10.060 1.007 20.083 1.00 84.31 284 ALA A CA 1
ATOM 2174 C C . ALA A 1 284 ? -10.814 0.362 21.261 1.00 84.31 284 ALA A C 1
ATOM 2176 O O . ALA A 1 284 ? -10.358 0.435 22.403 1.00 84.31 284 ALA A O 1
ATOM 2177 N N . ALA A 1 285 ? -11.908 -0.358 20.986 1.00 84.75 285 ALA A N 1
ATOM 2178 C CA . ALA A 1 285 ? -12.715 -1.011 22.018 1.00 84.75 285 ALA A CA 1
ATOM 2179 C C . ALA A 1 285 ? -12.182 -2.384 22.475 1.00 84.75 285 ALA A C 1
ATOM 2181 O O . ALA A 1 285 ? -12.480 -2.811 23.590 1.00 84.75 285 ALA A O 1
ATOM 2182 N N . ARG A 1 286 ? -11.365 -3.084 21.671 1.00 86.62 286 ARG A N 1
ATOM 2183 C CA . ARG A 1 286 ? -11.001 -4.503 21.893 1.00 86.62 286 ARG A CA 1
ATOM 2184 C C . ARG A 1 286 ? -10.439 -4.805 23.280 1.00 86.62 286 ARG A C 1
ATOM 2186 O O . ARG A 1 286 ? -10.811 -5.803 23.897 1.00 86.62 286 ARG A O 1
ATOM 2193 N N . ARG A 1 287 ? -9.493 -3.989 23.757 1.00 85.31 287 ARG A N 1
ATOM 2194 C CA . ARG A 1 287 ? -8.817 -4.229 25.044 1.00 85.31 287 ARG A CA 1
ATOM 2195 C C . ARG A 1 287 ? -9.737 -3.929 26.238 1.00 85.31 287 ARG A C 1
ATOM 2197 O O . ARG A 1 287 ? -9.877 -4.821 27.076 1.00 85.31 287 ARG A O 1
ATOM 2204 N N . PRO A 1 288 ? -10.372 -2.745 26.337 1.00 83.38 288 PRO A N 1
ATOM 2205 C CA . PRO A 1 288 ? -11.293 -2.450 27.435 1.00 83.38 288 PRO A CA 1
ATOM 2206 C C . PRO A 1 288 ? -12.534 -3.349 27.443 1.00 83.38 288 PRO A C 1
ATOM 2208 O O . PRO A 1 288 ? -12.876 -3.901 28.488 1.00 83.38 288 PRO A O 1
ATOM 2211 N N . ALA A 1 289 ? -13.154 -3.585 26.281 1.00 84.31 289 ALA A N 1
ATOM 2212 C CA . ALA A 1 289 ? -14.329 -4.448 26.167 1.00 84.31 289 ALA A CA 1
ATOM 2213 C C . ALA A 1 289 ? -14.006 -5.900 26.548 1.00 84.31 289 ALA A C 1
ATOM 2215 O O . ALA A 1 289 ? -14.767 -6.535 27.275 1.00 84.31 289 ALA A O 1
ATOM 2216 N N . GLY A 1 290 ? -12.835 -6.411 26.146 1.00 84.12 290 GLY A N 1
ATOM 2217 C CA . GLY A 1 290 ? -12.376 -7.741 26.547 1.00 84.12 290 GLY A CA 1
ATOM 2218 C C . GLY A 1 290 ? -12.178 -7.882 28.061 1.00 84.12 290 GLY A C 1
ATOM 2219 O O . GLY A 1 290 ? -12.487 -8.931 28.625 1.00 84.12 290 GLY A O 1
ATOM 2220 N N . LYS A 1 291 ? -11.708 -6.830 28.746 1.00 85.75 291 LYS A N 1
ATOM 2221 C CA . LYS A 1 291 ? -11.615 -6.819 30.216 1.0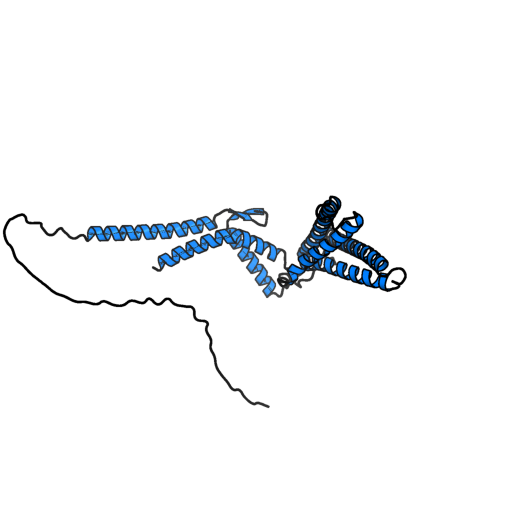0 85.75 291 LYS A CA 1
ATOM 2222 C C . LYS A 1 291 ? -12.994 -6.784 30.874 1.00 85.75 291 LYS A C 1
ATOM 2224 O O . LYS A 1 291 ? -13.232 -7.569 31.788 1.00 85.75 291 LYS A O 1
ATOM 2229 N N . ALA A 1 292 ? -13.898 -5.932 30.390 1.00 84.44 292 ALA A N 1
ATOM 2230 C CA . ALA A 1 292 ? -15.270 -5.864 30.889 1.00 84.44 292 ALA A CA 1
ATOM 2231 C C . ALA A 1 292 ? -15.998 -7.211 30.732 1.00 84.44 292 ALA A C 1
ATOM 2233 O O . ALA A 1 292 ? -16.656 -7.671 31.664 1.00 84.44 292 ALA A O 1
ATOM 2234 N N . HIS A 1 293 ? -15.824 -7.882 29.590 1.00 87.56 293 HIS A N 1
ATOM 2235 C CA . HIS A 1 293 ? -16.429 -9.186 29.330 1.00 87.56 293 HIS A CA 1
ATOM 2236 C C . HIS A 1 293 ? -15.898 -10.269 30.275 1.00 87.56 293 HIS A C 1
ATOM 2238 O O . HIS A 1 293 ? -16.690 -10.944 30.922 1.00 87.56 293 HIS A O 1
ATOM 2244 N N . ARG A 1 294 ? -14.573 -10.361 30.463 1.00 88.88 294 ARG A N 1
ATOM 2245 C CA . ARG A 1 294 ? -13.969 -11.314 31.414 1.00 88.88 294 ARG A CA 1
ATOM 2246 C C . ARG A 1 294 ? -14.455 -11.108 32.847 1.00 88.88 294 ARG A C 1
ATOM 2248 O O . ARG A 1 294 ? -14.677 -12.079 33.560 1.00 88.88 294 ARG A O 1
ATOM 2255 N N . LEU A 1 295 ? -14.613 -9.858 33.282 1.00 87.25 295 LEU A N 1
ATOM 2256 C CA . LEU A 1 295 ? -15.128 -9.551 34.621 1.00 87.25 295 LEU A CA 1
ATOM 2257 C C . LEU A 1 295 ? -16.594 -9.977 34.777 1.00 87.25 295 LEU A C 1
ATOM 2259 O O . LEU A 1 295 ? -16.951 -10.529 35.816 1.00 87.25 295 LEU A O 1
ATOM 2263 N N . ARG A 1 296 ? -17.416 -9.795 33.734 1.00 87.94 296 ARG A N 1
ATOM 2264 C CA . ARG A 1 296 ? -18.806 -10.283 33.698 1.00 87.94 296 ARG A CA 1
ATOM 2265 C C . ARG A 1 296 ? -18.886 -11.807 33.690 1.00 87.94 296 ARG A C 1
ATOM 2267 O O . ARG A 1 296 ? -19.660 -12.363 34.459 1.00 87.94 296 ARG A O 1
ATOM 2274 N N . GLU A 1 297 ? -18.064 -12.484 32.893 1.00 87.38 297 GLU A N 1
ATOM 2275 C CA . GLU A 1 297 ? -17.985 -13.951 32.885 1.00 87.38 297 GLU A CA 1
ATOM 2276 C C . GLU A 1 297 ? -17.567 -14.498 34.253 1.00 87.38 297 GLU A C 1
ATOM 2278 O O . GLU A 1 297 ? -18.170 -15.439 34.757 1.00 87.38 297 GLU A O 1
ATOM 2283 N N . GLN A 1 298 ? -16.569 -13.885 34.895 1.00 86.69 298 GLN A N 1
ATOM 2284 C CA . GLN A 1 298 ? -16.134 -14.280 36.234 1.00 86.69 298 GLN A CA 1
ATOM 2285 C C . GLN A 1 298 ? -17.203 -14.033 37.303 1.00 86.69 298 GLN A C 1
ATOM 2287 O O . GLN A 1 298 ? -17.265 -14.797 38.263 1.00 86.69 298 GLN A O 1
ATOM 2292 N N . ALA A 1 299 ? -18.011 -12.978 37.167 1.00 84.12 299 ALA A N 1
ATOM 2293 C CA . ALA A 1 299 ? -19.154 -12.738 38.044 1.00 84.12 299 ALA A CA 1
ATOM 2294 C C . ALA A 1 299 ? -20.248 -13.798 37.820 1.00 84.12 299 ALA A C 1
ATOM 2296 O O . ALA A 1 299 ? -20.700 -14.415 38.779 1.00 84.12 299 ALA A O 1
ATOM 2297 N N . ALA A 1 300 ? -20.585 -14.103 36.563 1.00 85.12 300 ALA A N 1
ATOM 2298 C CA . ALA A 1 300 ? -21.587 -15.112 36.208 1.00 85.12 300 ALA A CA 1
ATOM 2299 C C . ALA A 1 300 ? -21.185 -16.538 36.632 1.00 85.12 300 ALA A C 1
ATOM 2301 O O . ALA A 1 300 ? -21.998 -17.290 37.160 1.00 85.12 300 ALA A O 1
ATOM 2302 N N . GLN A 1 301 ? -19.912 -16.911 36.465 1.00 85.69 301 GLN A N 1
ATOM 2303 C CA . GLN A 1 301 ? -19.390 -18.203 36.929 1.00 85.69 301 GLN A CA 1
ATOM 2304 C C . GLN A 1 301 ? -19.395 -18.329 38.453 1.00 85.69 301 GLN A C 1
ATOM 2306 O O . GLN A 1 301 ? -19.481 -19.440 38.970 1.00 85.69 301 GLN A O 1
ATOM 2311 N N . GLN A 1 302 ? -19.265 -17.213 39.171 1.00 78.31 302 GLN A N 1
ATOM 2312 C CA . GLN A 1 302 ? -19.390 -17.202 40.623 1.00 78.31 302 GLN A CA 1
ATOM 2313 C C . GLN A 1 302 ? -20.847 -17.268 41.068 1.00 78.31 302 GLN A C 1
ATOM 2315 O O . GLN A 1 302 ? -21.092 -17.922 42.068 1.00 78.31 302 GLN A O 1
ATOM 2320 N N . ALA A 1 303 ? -21.780 -16.666 40.320 1.00 74.62 303 ALA A N 1
ATOM 2321 C CA . ALA A 1 303 ? -23.223 -16.720 40.576 1.00 74.62 303 ALA A CA 1
ATOM 2322 C C . ALA A 1 303 ? -23.826 -18.132 40.442 1.00 74.62 303 ALA A C 1
ATOM 2324 O O . ALA A 1 303 ? -24.795 -18.444 41.123 1.00 74.62 303 ALA A O 1
ATOM 2325 N N . ASN A 1 304 ? -23.242 -18.983 39.590 1.00 71.62 304 ASN A N 1
ATOM 2326 C CA . ASN A 1 304 ? -23.682 -20.366 39.353 1.00 71.62 304 ASN A CA 1
ATOM 2327 C C . ASN A 1 304 ? -22.981 -21.423 40.239 1.00 71.62 304 ASN A C 1
ATOM 2329 O O . ASN A 1 304 ? -23.103 -22.616 39.959 1.00 71.62 304 ASN A O 1
ATOM 2333 N N . ARG A 1 305 ? -22.208 -21.015 41.254 1.00 58.72 305 ARG A N 1
ATOM 2334 C CA . ARG A 1 305 ? -21.545 -21.906 42.224 1.00 58.72 305 ARG A CA 1
ATOM 2335 C C . ARG A 1 305 ? -22.125 -21.713 43.612 1.00 58.72 305 ARG A C 1
ATOM 2337 O O . ARG A 1 305 ? -22.252 -22.741 44.306 1.00 58.72 305 ARG A O 1
#